Protein AF-A0A183HJR9-F1 (afdb_monomer)

Structure (mmCIF, N/CA/C/O backbone):
data_AF-A0A183HJR9-F1
#
_entry.id   AF-A0A183HJR9-F1
#
loop_
_atom_site.group_PDB
_atom_site.id
_atom_site.type_symbol
_atom_site.label_atom_id
_atom_site.label_alt_id
_atom_site.label_comp_id
_atom_site.label_asym_id
_atom_site.label_entity_id
_atom_site.label_seq_id
_atom_site.pdbx_PDB_ins_code
_atom_site.Cartn_x
_atom_site.Cartn_y
_atom_site.Cartn_z
_atom_site.occupancy
_atom_site.B_iso_or_equiv
_atom_site.auth_seq_id
_atom_site.auth_comp_id
_atom_site.auth_asym_id
_atom_site.auth_atom_id
_atom_site.pdbx_PDB_model_num
ATOM 1 N N . PHE A 1 1 ? -6.780 -25.683 48.051 1.00 58.22 1 PHE A N 1
ATOM 2 C CA . PHE A 1 1 ? -6.414 -26.722 47.072 1.00 58.22 1 PHE A CA 1
ATOM 3 C C . PHE A 1 1 ? -7.231 -27.929 47.452 1.00 58.22 1 PHE A C 1
ATOM 5 O O . PHE A 1 1 ? -6.983 -28.509 48.499 1.00 58.22 1 PHE A O 1
ATOM 12 N N . GLU A 1 2 ? -8.264 -28.202 46.677 1.00 76.81 2 GLU A N 1
ATOM 13 C CA . GLU A 1 2 ? -9.137 -29.359 46.852 1.00 76.81 2 GLU A CA 1
ATOM 14 C C . GLU A 1 2 ? -8.850 -30.256 45.647 1.00 76.81 2 GLU A C 1
ATOM 16 O O . GLU A 1 2 ? -8.704 -29.735 44.544 1.00 76.81 2 GLU A O 1
ATOM 21 N N . GLY A 1 3 ? -8.616 -31.551 45.879 1.00 85.19 3 GLY A N 1
ATOM 22 C CA . GLY A 1 3 ? -8.117 -32.499 44.876 1.00 85.19 3 GLY A CA 1
ATOM 23 C C . GLY A 1 3 ? -9.123 -32.796 43.756 1.00 85.19 3 GLY A C 1
ATOM 24 O O . GLY A 1 3 ? -9.465 -31.929 42.959 1.00 85.19 3 GLY A O 1
ATOM 25 N N . TYR A 1 4 ? -9.581 -34.044 43.646 1.00 82.06 4 TYR A N 1
ATOM 26 C CA . TYR A 1 4 ? -10.636 -34.384 42.687 1.00 82.06 4 TYR A CA 1
ATOM 27 C C . TYR A 1 4 ? -11.972 -33.790 43.154 1.00 82.06 4 TYR A C 1
ATOM 29 O O . TYR A 1 4 ? -12.409 -34.053 44.271 1.00 82.06 4 TYR A O 1
ATOM 37 N N . GLY A 1 5 ? -12.604 -32.973 42.307 1.00 82.06 5 GLY A N 1
ATOM 38 C CA . GLY A 1 5 ? -13.886 -32.335 42.603 1.00 82.06 5 GLY A CA 1
ATOM 39 C C . GLY A 1 5 ? -15.020 -33.357 42.657 1.00 82.06 5 GLY A C 1
ATOM 40 O O . GLY A 1 5 ? -15.483 -33.823 41.619 1.00 82.06 5 GLY A O 1
ATOM 41 N N . GLY A 1 6 ? -15.452 -33.700 43.869 1.00 82.25 6 GLY A N 1
ATOM 42 C CA . GLY A 1 6 ? -16.556 -34.619 44.140 1.00 82.25 6 GLY A CA 1
ATOM 43 C C . GLY A 1 6 ? -16.527 -35.113 45.589 1.00 82.25 6 GLY A C 1
ATOM 44 O O . GLY A 1 6 ? -15.455 -35.262 46.170 1.00 82.25 6 GLY A O 1
ATOM 45 N N . SER A 1 7 ? -17.700 -35.358 46.180 1.00 83.94 7 SER A N 1
ATOM 46 C CA . SER A 1 7 ? -17.808 -35.930 47.530 1.00 83.94 7 SER A CA 1
ATOM 47 C C . SER A 1 7 ? -17.760 -37.462 47.470 1.00 83.94 7 SER A C 1
ATOM 49 O O . SER A 1 7 ? -18.637 -38.083 46.866 1.00 83.94 7 SER A O 1
ATOM 51 N N . LEU A 1 8 ? -16.741 -38.070 48.091 1.00 83.06 8 LEU A N 1
ATOM 52 C CA . LEU A 1 8 ? -16.511 -39.526 48.102 1.00 83.06 8 LEU A CA 1
ATOM 53 C C . LEU A 1 8 ? -17.501 -40.302 48.985 1.00 83.06 8 LEU A C 1
ATOM 55 O O . LEU A 1 8 ? -17.751 -41.470 48.714 1.00 83.06 8 LEU A O 1
ATOM 59 N N . PHE A 1 9 ? -18.074 -39.647 49.996 1.00 82.00 9 PHE A N 1
ATOM 60 C CA . PHE A 1 9 ? -18.945 -40.265 51.006 1.00 82.00 9 PHE A CA 1
ATOM 61 C C . PHE A 1 9 ? -20.439 -40.138 50.675 1.00 82.00 9 PHE A C 1
ATOM 63 O O . PHE A 1 9 ? -21.292 -40.558 51.439 1.00 82.00 9 PHE A O 1
ATOM 70 N N . SER A 1 10 ? -20.775 -39.596 49.499 1.00 80.75 10 SER A N 1
ATOM 71 C CA . SER A 1 10 ? -22.167 -39.406 49.058 1.00 80.75 10 SER A CA 1
ATOM 72 C C . SER A 1 10 ? -22.906 -40.697 48.669 1.00 80.75 10 SER A C 1
ATOM 74 O O . SER A 1 10 ? -24.077 -40.636 48.301 1.00 80.75 10 SER A O 1
ATOM 76 N N . LYS A 1 11 ? -22.229 -41.854 48.682 1.00 79.19 11 LYS A N 1
ATOM 77 C CA . LYS A 1 11 ? -22.762 -43.141 48.203 1.00 79.19 11 LYS A CA 1
ATOM 78 C C . LYS A 1 11 ? -23.036 -44.148 49.327 1.00 79.19 11 LYS A C 1
ATOM 80 O O . LYS A 1 11 ? -23.712 -45.147 49.075 1.00 79.19 11 LYS A O 1
ATOM 85 N N . ASP A 1 12 ? -22.506 -43.915 50.521 1.00 83.12 12 ASP A N 1
ATOM 86 C CA . ASP A 1 12 ? -22.708 -44.823 51.647 1.00 83.12 12 ASP A CA 1
ATOM 87 C C . ASP A 1 12 ? -24.138 -44.659 52.206 1.00 83.12 12 ASP A C 1
ATOM 89 O O . ASP A 1 12 ? -24.725 -43.584 52.053 1.00 83.12 12 ASP A O 1
ATOM 93 N N . PRO A 1 13 ? -24.754 -45.721 52.767 1.00 82.75 13 PRO A N 1
ATOM 94 C CA . PRO A 1 13 ? -26.072 -45.624 53.390 1.00 82.75 13 PRO A CA 1
ATOM 95 C C . PRO A 1 13 ? -26.074 -44.523 54.451 1.00 82.75 13 PRO A C 1
ATOM 97 O O . PRO A 1 13 ? -25.188 -44.502 55.298 1.00 82.75 13 PRO A O 1
ATOM 100 N N . TYR A 1 14 ? -27.039 -43.613 54.350 1.00 87.31 14 TYR A N 1
ATOM 101 C CA . TYR A 1 14 ? -27.164 -42.455 55.225 1.00 87.31 14 TYR A CA 1
ATOM 102 C C . TYR A 1 14 ? -28.333 -42.695 56.169 1.00 87.31 14 TYR A C 1
ATOM 104 O O . TYR A 1 14 ? -29.492 -42.728 55.735 1.00 87.31 14 TYR A O 1
ATOM 112 N N . ASP A 1 15 ? -28.013 -42.934 57.431 1.00 89.94 15 ASP A N 1
ATOM 113 C CA . ASP A 1 15 ? -28.989 -43.227 58.463 1.00 89.94 15 ASP A CA 1
ATOM 114 C C . ASP A 1 15 ? -29.419 -41.938 59.173 1.00 89.94 15 ASP A C 1
ATOM 116 O O . ASP A 1 15 ? -28.836 -40.865 59.025 1.00 89.94 15 ASP A O 1
ATOM 120 N N . LYS A 1 16 ? -30.485 -42.028 59.968 1.00 89.50 16 LYS A N 1
ATOM 121 C CA . LYS A 1 16 ? -31.028 -40.871 60.690 1.00 89.50 16 LYS A CA 1
ATOM 122 C C . LYS A 1 16 ? -30.013 -40.253 61.666 1.00 89.50 16 LYS A C 1
ATOM 124 O O . LYS A 1 16 ? -30.009 -39.043 61.859 1.00 89.50 16 LYS A O 1
ATOM 129 N N . ASP A 1 17 ? -29.146 -41.081 62.240 1.00 88.62 17 ASP A N 1
ATOM 130 C CA . ASP A 1 17 ? -28.078 -40.634 63.135 1.00 88.62 17 ASP A CA 1
ATOM 131 C C . ASP A 1 17 ? -27.020 -39.804 62.376 1.00 88.62 17 ASP A C 1
ATOM 133 O O . ASP A 1 17 ? -26.447 -38.877 62.949 1.00 88.62 17 ASP A O 1
ATOM 137 N N . ASP A 1 18 ? -26.798 -40.085 61.084 1.00 90.81 18 ASP A N 1
ATOM 138 C CA . ASP A 1 18 ? -25.903 -39.307 60.220 1.00 90.81 18 ASP A CA 1
ATOM 139 C C . ASP A 1 18 ? -26.511 -37.935 59.875 1.00 90.81 18 ASP A C 1
ATOM 141 O O . ASP A 1 18 ? -25.801 -36.930 59.880 1.00 90.81 18 ASP A O 1
ATOM 145 N N . GLU A 1 19 ? -27.831 -37.869 59.657 1.00 88.38 19 GLU A N 1
ATOM 146 C CA . GLU A 1 19 ? -28.570 -36.611 59.444 1.00 88.38 19 GLU A CA 1
ATOM 147 C C . GLU A 1 19 ? -28.509 -35.706 60.678 1.00 88.38 19 GLU A C 1
ATOM 149 O O . GLU A 1 19 ? -28.169 -34.525 60.580 1.00 88.38 19 GLU A O 1
ATOM 154 N N . GLU A 1 20 ? -28.768 -36.271 61.861 1.00 91.38 20 GLU A N 1
ATOM 155 C CA . GLU A 1 20 ? -28.667 -35.545 63.128 1.00 91.38 20 GLU A CA 1
ATOM 156 C C . GLU A 1 20 ? -27.224 -35.072 63.382 1.00 91.38 20 GLU A C 1
ATOM 158 O O . GLU A 1 20 ? -27.005 -33.951 63.856 1.00 91.38 20 GLU A O 1
ATOM 163 N N . ALA A 1 21 ? -26.222 -35.882 63.021 1.00 91.44 21 ALA A N 1
ATOM 164 C CA . ALA A 1 21 ? -24.821 -35.491 63.108 1.00 91.44 21 ALA A CA 1
ATOM 165 C C . ALA A 1 21 ? -24.489 -34.326 62.159 1.00 91.44 21 ALA A C 1
ATOM 167 O O . ALA A 1 21 ? -23.905 -33.335 62.607 1.00 91.44 21 ALA A O 1
ATOM 168 N N . ASP A 1 22 ? -24.882 -34.392 60.886 1.00 92.62 22 ASP A N 1
ATOM 169 C CA . ASP A 1 22 ? -24.626 -33.333 59.904 1.00 92.62 22 ASP A CA 1
ATOM 170 C C . ASP A 1 22 ? -25.352 -32.029 60.249 1.00 92.62 22 ASP A C 1
ATOM 172 O O . ASP A 1 22 ? -24.791 -30.947 60.062 1.00 92.62 22 ASP A O 1
ATOM 176 N N . GLU A 1 23 ? -26.558 -32.092 60.815 1.00 93.44 23 GLU A N 1
ATOM 177 C CA . GLU A 1 23 ? -27.254 -30.914 61.340 1.00 93.44 23 GLU A CA 1
ATOM 178 C C . GLU A 1 23 ? -26.467 -30.254 62.478 1.00 93.44 23 GLU A C 1
ATOM 180 O O . GLU A 1 23 ? -26.280 -29.031 62.482 1.00 93.44 23 GLU A O 1
ATOM 185 N N . ILE A 1 24 ? -25.957 -31.052 63.422 1.00 95.19 24 ILE A N 1
ATOM 186 C CA . ILE A 1 24 ? -25.132 -30.556 64.529 1.00 95.19 24 ILE A CA 1
ATOM 187 C C . ILE A 1 24 ? -23.827 -29.952 63.992 1.00 95.19 24 ILE A C 1
ATOM 189 O O . ILE A 1 24 ? -23.462 -28.840 64.386 1.00 95.19 24 ILE A O 1
ATOM 193 N N . TYR A 1 25 ? -23.134 -30.634 63.077 1.00 93.00 25 TYR A N 1
ATOM 194 C CA . TYR A 1 25 ? -21.885 -30.142 62.491 1.00 93.00 25 TYR A CA 1
ATOM 195 C C . TYR A 1 25 ? -22.102 -28.878 61.645 1.00 93.00 25 TYR A C 1
ATOM 197 O O . TYR A 1 25 ? -21.363 -27.905 61.802 1.00 93.00 25 TYR A O 1
ATOM 205 N N . SER A 1 26 ? -23.164 -28.822 60.839 1.00 93.50 26 SER A N 1
ATOM 206 C CA . SER A 1 26 ? -23.552 -27.645 60.051 1.00 93.50 26 SER A CA 1
ATOM 207 C C . SER A 1 26 ? -23.935 -26.453 60.933 1.00 93.50 26 SER A C 1
ATOM 209 O O . SER A 1 26 ? -23.585 -25.306 60.633 1.00 93.50 26 SER A O 1
ATOM 211 N N . ALA A 1 27 ? -24.599 -26.698 62.067 1.00 93.38 27 ALA A N 1
ATOM 212 C CA . ALA A 1 27 ? -24.899 -25.667 63.054 1.00 93.38 27 ALA A CA 1
ATOM 213 C C . ALA A 1 27 ? -23.625 -25.132 63.731 1.00 93.38 27 ALA A C 1
ATOM 215 O O . ALA A 1 27 ? -23.496 -23.921 63.938 1.00 93.38 27 ALA A O 1
ATOM 216 N N . VAL A 1 28 ? -22.665 -26.009 64.045 1.00 93.69 28 VAL A N 1
ATOM 217 C CA . VAL A 1 28 ? -21.352 -25.618 64.578 1.00 93.69 28 VAL A CA 1
ATOM 218 C C . VAL A 1 28 ? -20.584 -24.776 63.558 1.00 93.69 28 VAL A C 1
ATOM 220 O O . VAL A 1 28 ? -20.130 -23.686 63.915 1.00 93.69 28 VAL A O 1
ATOM 223 N N . ASP A 1 29 ? -20.502 -25.203 62.299 1.00 91.69 29 ASP A N 1
ATOM 224 C CA . ASP A 1 29 ? -19.830 -24.453 61.229 1.00 91.69 29 ASP A CA 1
ATOM 225 C C . ASP A 1 29 ? -20.508 -23.103 60.966 1.00 91.69 29 ASP A C 1
ATOM 227 O O . ASP A 1 29 ? -19.842 -22.065 60.912 1.00 91.69 29 ASP A O 1
ATOM 231 N N . SER A 1 30 ? -21.843 -23.077 60.933 1.00 91.75 30 SER A N 1
ATOM 232 C CA . SER A 1 30 ? -22.629 -21.844 60.808 1.00 91.75 30 SER A CA 1
ATOM 233 C C . SER A 1 30 ? -22.338 -20.865 61.949 1.00 91.75 30 SER A C 1
ATOM 235 O O . SER A 1 30 ? -22.131 -19.671 61.713 1.00 91.75 30 SER A O 1
ATOM 237 N N . ARG A 1 31 ? -22.255 -21.362 63.189 1.00 92.12 31 ARG A N 1
ATOM 238 C CA . ARG A 1 31 ? -21.936 -20.561 64.380 1.00 92.12 31 ARG A CA 1
ATOM 239 C C . ARG A 1 31 ? -20.482 -20.086 64.402 1.00 92.12 31 ARG A C 1
ATOM 241 O O . ARG A 1 31 ? -20.193 -18.988 64.883 1.00 92.12 31 ARG A O 1
ATOM 248 N N . ILE A 1 32 ? -19.549 -20.885 63.889 1.00 89.00 32 ILE A N 1
ATOM 249 C CA . ILE A 1 32 ? -18.154 -20.470 63.696 1.00 89.00 32 ILE A CA 1
ATOM 250 C C . ILE A 1 32 ? -18.089 -19.333 62.663 1.00 89.00 32 ILE A C 1
ATOM 252 O O . ILE A 1 32 ? -17.382 -18.339 62.879 1.00 89.00 32 ILE A O 1
ATOM 256 N N . ASP A 1 33 ? -18.870 -19.436 61.588 1.00 87.62 33 ASP A N 1
ATOM 257 C CA . ASP A 1 33 ? -18.916 -18.466 60.499 1.00 87.62 33 ASP A CA 1
ATOM 258 C C . ASP A 1 33 ? -19.605 -17.141 60.871 1.00 87.62 33 ASP A C 1
ATOM 260 O O . ASP A 1 33 ? -19.191 -16.084 60.367 1.00 87.62 33 ASP A O 1
ATOM 264 N N . GLU A 1 34 ? -20.583 -17.169 61.786 1.00 89.38 34 GLU A N 1
ATOM 265 C CA . GLU A 1 34 ? -21.366 -16.020 62.274 1.00 89.38 34 GLU A CA 1
ATOM 266 C C . GLU A 1 34 ? -20.503 -14.841 62.738 1.00 89.38 34 GLU A C 1
ATOM 268 O O . GLU A 1 34 ? -20.797 -13.693 62.402 1.00 89.38 34 GLU A O 1
ATOM 273 N N . ARG A 1 35 ? -19.381 -15.101 63.428 1.00 82.19 35 ARG A N 1
ATOM 274 C CA . ARG A 1 35 ? -18.518 -14.063 64.034 1.00 82.19 35 ARG A CA 1
ATOM 275 C C . ARG A 1 35 ? -18.049 -12.988 63.042 1.00 82.19 35 ARG A C 1
ATOM 277 O O . ARG A 1 35 ? -17.756 -11.863 63.439 1.00 82.19 35 ARG A O 1
ATOM 284 N N . ARG A 1 36 ? -17.917 -13.330 61.757 1.00 83.75 36 ARG A N 1
ATOM 285 C CA . ARG A 1 36 ? -17.531 -12.396 60.679 1.00 83.75 36 ARG A CA 1
ATOM 286 C C . ARG A 1 36 ? -18.405 -12.545 59.437 1.00 83.75 36 ARG A C 1
ATOM 288 O O . ARG A 1 36 ? -17.989 -12.117 58.359 1.00 83.75 36 ARG A O 1
ATOM 295 N N . LYS A 1 37 ? -19.573 -13.174 59.566 1.00 90.12 37 LYS A N 1
ATOM 296 C CA . LYS A 1 37 ? -20.452 -13.507 58.443 1.00 90.12 37 LYS A CA 1
ATOM 297 C C . LYS A 1 37 ? -20.862 -12.257 57.680 1.00 90.12 37 LYS A C 1
ATOM 299 O O . LYS A 1 37 ? -20.515 -12.123 56.514 1.00 90.12 37 LYS A O 1
ATOM 304 N N . GLU A 1 38 ? -21.437 -11.280 58.377 1.00 89.75 38 GLU A N 1
ATOM 305 C CA . GLU A 1 38 ? -21.908 -10.031 57.770 1.00 89.75 38 GLU A CA 1
ATOM 306 C C . GLU A 1 38 ? -20.781 -9.259 57.061 1.00 89.75 38 GLU A C 1
ATOM 308 O O . GLU A 1 38 ? -20.942 -8.811 55.928 1.00 89.75 38 GLU A O 1
ATOM 313 N N . TYR A 1 39 ? -19.599 -9.155 57.682 1.00 89.88 39 TYR A N 1
ATOM 314 C CA . TYR A 1 39 ? -18.453 -8.472 57.076 1.00 89.88 39 TYR A CA 1
ATOM 315 C C . TYR A 1 39 ? -17.918 -9.208 55.837 1.00 89.88 39 TYR A C 1
ATOM 317 O O . TYR A 1 39 ? -17.655 -8.568 54.815 1.00 89.88 39 TYR A O 1
ATOM 325 N N . ARG A 1 40 ? -17.760 -10.541 55.903 1.00 91.19 40 ARG A N 1
ATOM 326 C CA . ARG A 1 40 ? -17.294 -11.358 54.769 1.00 91.19 40 ARG A CA 1
ATOM 327 C C . ARG A 1 40 ? -18.294 -11.337 53.625 1.00 91.19 40 ARG A C 1
ATOM 329 O O . ARG A 1 40 ? -17.890 -11.090 52.495 1.00 91.19 40 ARG A O 1
ATOM 336 N N . GLU A 1 41 ? -19.573 -11.550 53.908 1.00 92.19 41 GLU A N 1
ATOM 337 C CA . GLU A 1 41 ? -20.637 -11.552 52.905 1.00 92.19 41 GLU A CA 1
ATOM 338 C C . GLU A 1 41 ? -20.789 -10.178 52.259 1.00 92.19 41 GLU A C 1
ATOM 340 O O . GLU A 1 41 ? -20.875 -10.091 51.037 1.00 92.19 41 GLU A O 1
ATOM 345 N N . LYS A 1 42 ? -20.726 -9.089 53.038 1.00 94.12 42 LYS A N 1
ATOM 346 C CA . LYS A 1 42 ? -20.750 -7.724 52.498 1.00 94.12 42 LYS A CA 1
ATOM 347 C C . LYS A 1 42 ? -19.546 -7.449 51.603 1.00 94.12 42 LYS A C 1
ATOM 349 O O . LYS A 1 42 ? -19.725 -6.974 50.485 1.00 94.12 42 LYS A O 1
ATOM 354 N N . LYS A 1 43 ? -18.329 -7.794 52.039 1.00 94.25 43 LYS A N 1
ATOM 355 C CA . LYS A 1 43 ? -17.117 -7.654 51.213 1.00 94.25 43 LYS A CA 1
ATOM 356 C C . LYS A 1 43 ? -17.178 -8.505 49.949 1.00 94.25 43 LYS A C 1
ATOM 358 O O . LYS A 1 43 ? -16.821 -8.019 48.880 1.00 94.25 43 LYS A O 1
ATOM 363 N N . TYR A 1 44 ? -17.646 -9.745 50.057 1.00 92.12 44 TYR A N 1
ATOM 364 C CA . TYR A 1 44 ? -17.815 -10.650 48.924 1.00 92.12 44 TYR A CA 1
ATOM 365 C C . TYR A 1 44 ? -18.870 -10.122 47.944 1.00 92.12 44 TYR A C 1
ATOM 367 O O . TYR A 1 44 ? -18.659 -10.148 46.735 1.00 92.12 44 TYR A O 1
ATOM 375 N N . LYS A 1 45 ? -19.967 -9.555 48.456 1.00 95.50 45 LYS A N 1
ATOM 376 C CA . LYS A 1 45 ? -21.029 -8.928 47.665 1.00 95.50 45 LYS A CA 1
ATOM 377 C C . LYS A 1 45 ? -20.554 -7.657 46.956 1.00 95.50 45 LYS A C 1
ATOM 379 O O . LYS A 1 45 ? -20.785 -7.506 45.763 1.00 95.50 45 LYS A O 1
ATOM 384 N N . GLU A 1 46 ? -19.841 -6.771 47.642 1.00 94.56 46 GLU A N 1
ATOM 385 C CA . GLU A 1 46 ? -19.253 -5.575 47.023 1.00 94.56 46 GLU A CA 1
ATOM 386 C C . GLU A 1 46 ? -18.213 -5.951 45.954 1.00 94.56 46 GLU A C 1
ATOM 388 O O . GLU A 1 46 ? -18.157 -5.333 44.890 1.00 94.56 46 GLU A O 1
ATOM 393 N N . ALA A 1 47 ? -17.406 -6.988 46.208 1.00 91.75 47 ALA A N 1
ATOM 394 C CA . ALA A 1 47 ? -16.416 -7.487 45.259 1.00 91.75 47 ALA A CA 1
ATOM 395 C C . ALA A 1 47 ? -17.066 -8.141 44.030 1.00 91.75 47 ALA A C 1
ATOM 397 O O . ALA A 1 47 ? 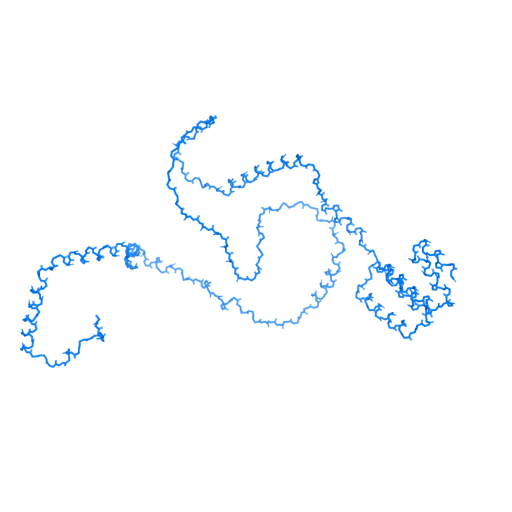-16.656 -7.845 42.909 1.00 91.75 47 ALA A O 1
ATOM 398 N N . ILE A 1 48 ? -18.097 -8.979 44.209 1.00 91.94 48 ILE A N 1
ATOM 399 C CA . ILE A 1 48 ? -18.815 -9.605 43.087 1.00 91.94 48 ILE A CA 1
ATOM 400 C C . ILE A 1 48 ? -19.576 -8.555 42.268 1.00 91.94 48 ILE A C 1
ATOM 402 O O . ILE A 1 48 ? -19.645 -8.668 41.046 1.00 91.94 48 ILE A O 1
ATOM 406 N N . GLU A 1 49 ? -20.124 -7.521 42.912 1.00 91.81 49 GLU A N 1
ATOM 407 C CA . GLU A 1 49 ? -20.821 -6.420 42.247 1.00 91.81 49 GLU A CA 1
ATOM 408 C C . GLU A 1 49 ? -19.852 -5.554 41.437 1.00 91.81 49 GLU A C 1
ATOM 410 O O . GLU A 1 49 ? -20.096 -5.318 40.252 1.00 91.81 49 GLU A O 1
ATOM 415 N N . LYS A 1 50 ? -18.711 -5.158 42.021 1.00 93.31 50 LYS A N 1
ATOM 416 C CA . LYS A 1 50 ? -17.639 -4.478 41.277 1.00 93.31 50 LYS A CA 1
ATOM 417 C C . LYS A 1 50 ? -17.136 -5.321 40.115 1.00 93.31 50 LYS A C 1
ATOM 419 O O . LYS A 1 50 ? -17.054 -4.815 39.004 1.00 93.31 50 LYS A O 1
ATOM 424 N N . TYR A 1 51 ? -16.871 -6.605 40.345 1.00 89.94 51 TYR A N 1
ATOM 425 C CA . TYR A 1 51 ? -16.401 -7.513 39.304 1.00 89.94 51 TYR A CA 1
ATOM 426 C C . TYR A 1 51 ? -17.407 -7.633 38.156 1.00 89.94 51 TYR A C 1
ATOM 428 O O . TYR A 1 51 ? -17.023 -7.545 36.997 1.00 89.94 51 TYR A O 1
ATOM 436 N N . ARG A 1 52 ? -18.706 -7.759 38.454 1.00 90.06 52 ARG A N 1
ATOM 437 C CA . ARG A 1 52 ? -19.761 -7.785 37.427 1.00 90.06 52 ARG A CA 1
ATOM 438 C C . ARG A 1 52 ? -19.926 -6.449 36.708 1.00 90.06 52 ARG A C 1
ATOM 440 O O . ARG A 1 52 ? -20.319 -6.447 35.549 1.00 90.06 52 ARG A O 1
ATOM 447 N N . LYS A 1 53 ? -19.639 -5.328 37.370 1.00 89.38 53 LYS A N 1
ATOM 448 C CA . LYS A 1 53 ? -19.652 -3.999 36.748 1.00 89.38 53 LYS A CA 1
ATOM 449 C C . LYS A 1 53 ? -18.446 -3.784 35.827 1.00 89.38 53 LYS A C 1
ATOM 451 O O . LYS A 1 53 ? -18.589 -3.162 34.783 1.00 89.38 53 LYS A O 1
ATOM 456 N N . GLU A 1 54 ? -17.276 -4.288 36.209 1.00 90.19 54 GLU A N 1
ATOM 457 C CA . GLU A 1 54 ? -16.028 -4.181 35.438 1.00 90.19 54 GLU A CA 1
ATOM 458 C C . GLU A 1 54 ? -15.952 -5.201 34.295 1.00 90.19 54 GLU A C 1
ATOM 460 O O . GLU A 1 54 ? -15.404 -4.915 33.232 1.00 90.19 54 GLU A O 1
ATOM 465 N N . ARG A 1 55 ? -16.488 -6.401 34.521 1.00 89.19 55 ARG A N 1
ATOM 466 C CA . ARG A 1 55 ? -16.514 -7.530 33.588 1.00 89.19 55 ARG A CA 1
ATOM 467 C C . ARG A 1 55 ? -17.903 -8.172 33.613 1.00 89.19 55 ARG A C 1
ATOM 469 O O . ARG A 1 55 ? -18.075 -9.255 34.185 1.00 89.19 55 ARG A O 1
ATOM 476 N N . PRO A 1 56 ? -18.915 -7.507 33.031 1.00 91.44 56 PRO A N 1
ATOM 477 C CA . PRO A 1 56 ? -20.220 -8.129 32.871 1.00 91.44 56 PRO A CA 1
ATOM 478 C C . PRO A 1 56 ? -20.085 -9.419 32.058 1.00 91.44 56 PRO A C 1
ATOM 480 O O . PRO A 1 56 ? -19.183 -9.587 31.236 1.00 91.44 56 PRO A O 1
ATOM 483 N N . LYS A 1 57 ? -20.975 -10.382 32.306 1.00 92.00 57 LYS A N 1
ATOM 484 C CA . LYS A 1 57 ? -21.028 -11.579 31.459 1.00 92.00 57 LYS A CA 1
ATOM 485 C C . LYS A 1 57 ? -21.544 -11.175 30.081 1.00 92.00 57 LYS A C 1
ATOM 487 O O . LYS A 1 57 ? -22.457 -10.360 30.005 1.00 92.00 57 LYS A O 1
ATOM 492 N N . ILE A 1 58 ? -21.071 -11.833 29.023 1.00 89.69 58 ILE A N 1
ATOM 493 C CA . ILE A 1 58 ? -21.502 -11.560 27.640 1.00 89.69 58 ILE A CA 1
ATOM 494 C C . ILE A 1 58 ? -23.041 -11.507 27.518 1.00 89.69 58 ILE A C 1
ATOM 496 O O . ILE A 1 58 ? -23.614 -10.575 26.976 1.00 89.69 58 ILE A O 1
ATOM 500 N N . GLN A 1 59 ? -23.756 -12.441 28.153 1.00 91.44 59 GLN A N 1
ATOM 501 C CA . GLN A 1 59 ? -25.225 -12.483 28.145 1.00 91.44 59 GLN A CA 1
ATOM 502 C C . GLN A 1 59 ? -25.885 -11.279 28.846 1.00 91.44 59 GLN A C 1
ATOM 504 O O . GLN A 1 59 ? -27.021 -10.940 28.527 1.00 91.44 59 GLN A O 1
ATOM 509 N N . GLN A 1 60 ? -25.205 -10.661 29.816 1.00 89.19 60 GLN A N 1
ATOM 510 C CA . GLN A 1 60 ? -25.678 -9.469 30.524 1.00 89.19 60 GLN A CA 1
ATOM 511 C C . GLN A 1 60 ? -25.457 -8.203 29.693 1.00 89.19 60 GLN A C 1
ATOM 513 O O . GLN A 1 60 ? -26.343 -7.351 29.682 1.00 89.19 60 GLN A O 1
ATOM 518 N N . GLU A 1 61 ? -24.341 -8.116 28.960 1.00 90.75 61 GLU A N 1
ATOM 519 C CA . GLU A 1 61 ? -24.065 -7.028 28.005 1.00 90.75 61 GLU A CA 1
ATOM 520 C C . GLU A 1 61 ? -25.125 -6.953 26.904 1.00 90.75 61 GLU A C 1
ATOM 522 O O . GLU A 1 61 ? -25.508 -5.865 26.504 1.00 90.75 61 GLU A O 1
ATOM 527 N N . PHE A 1 62 ? -25.640 -8.106 26.462 1.00 94.25 62 PHE A N 1
ATOM 528 C CA . PHE A 1 62 ? -26.682 -8.198 25.434 1.00 94.25 62 PHE A CA 1
ATOM 529 C C . PHE A 1 62 ? -28.107 -8.311 26.001 1.00 94.25 62 PHE A C 1
ATOM 531 O O . PHE A 1 62 ? -29.042 -8.615 25.259 1.00 94.25 62 PHE A O 1
ATOM 538 N N . SER A 1 63 ? -28.312 -8.132 27.310 1.00 94.38 63 SER A N 1
ATOM 539 C CA . SER A 1 63 ? -29.628 -8.350 27.938 1.00 94.38 63 SER A CA 1
ATOM 540 C C . SER A 1 63 ? -30.683 -7.320 27.514 1.00 94.38 63 SER A C 1
ATOM 542 O O . SER A 1 63 ? -31.868 -7.641 27.410 1.00 94.38 63 SER A O 1
ATOM 544 N N . ASP A 1 64 ? -30.257 -6.093 27.231 1.00 94.56 64 ASP A N 1
ATOM 545 C CA . ASP A 1 64 ? -31.070 -5.009 26.692 1.00 94.56 64 ASP A CA 1
ATOM 546 C C . ASP A 1 64 ? -31.411 -5.231 25.214 1.00 94.56 64 ASP A C 1
ATOM 548 O O . ASP A 1 64 ? -32.584 -5.153 24.852 1.00 94.56 64 ASP A O 1
ATOM 552 N N . LEU A 1 65 ? -30.430 -5.607 24.392 1.00 95.06 65 LEU A N 1
ATOM 553 C CA . LEU A 1 65 ? -30.610 -5.961 22.986 1.00 95.06 65 LEU A CA 1
ATOM 554 C C . LEU A 1 65 ? -31.512 -7.191 22.837 1.00 95.06 65 LEU A C 1
ATOM 556 O O . LEU A 1 65 ? -32.418 -7.194 22.010 1.00 95.06 65 LEU A O 1
ATOM 560 N N . LYS A 1 66 ? -31.359 -8.202 23.700 1.00 94.88 66 LYS A N 1
ATOM 561 C CA . LYS A 1 66 ? -32.248 -9.373 23.746 1.00 94.88 66 LYS A CA 1
ATOM 562 C C . LYS A 1 66 ? -33.685 -8.998 24.123 1.00 94.88 66 LYS A C 1
ATOM 564 O O . LYS A 1 66 ? -34.618 -9.605 23.610 1.00 94.88 66 LYS A O 1
ATOM 569 N N . ARG A 1 67 ? -33.879 -8.003 24.996 1.00 94.38 67 ARG A N 1
ATOM 570 C CA . ARG A 1 67 ? -35.213 -7.467 25.316 1.00 94.38 67 ARG A CA 1
ATOM 571 C C . ARG A 1 67 ? -35.782 -6.633 24.166 1.00 94.38 67 ARG A C 1
ATOM 573 O O . ARG A 1 67 ? -36.976 -6.681 23.939 1.00 94.38 67 ARG A O 1
ATOM 580 N N . GLN A 1 68 ? -34.961 -5.889 23.427 1.00 94.44 68 GLN A N 1
ATOM 581 C CA . GLN A 1 68 ? -35.411 -5.179 22.221 1.00 94.44 68 GLN A CA 1
ATOM 582 C C . GLN A 1 68 ? -35.791 -6.149 21.095 1.00 94.44 68 GLN A C 1
ATOM 584 O O . GLN A 1 68 ? -36.733 -5.892 20.352 1.00 94.44 68 GLN A O 1
ATOM 589 N N . LEU A 1 69 ? -35.110 -7.293 21.015 1.00 91.31 69 LEU A N 1
ATOM 590 C CA . LEU A 1 69 ? -35.357 -8.340 20.030 1.00 91.31 69 LEU A CA 1
ATOM 591 C C . LEU A 1 69 ? -36.746 -8.993 20.168 1.00 91.31 69 LEU A C 1
ATOM 593 O O . LEU A 1 69 ? -37.252 -9.537 19.192 1.00 91.31 69 LEU A O 1
ATOM 597 N N . SER A 1 70 ? -37.403 -8.900 21.332 1.00 93.75 70 SER A N 1
ATOM 598 C CA . SER A 1 70 ? -38.793 -9.361 21.477 1.00 93.75 70 SER A CA 1
ATOM 599 C C . SER A 1 70 ? -39.809 -8.492 20.733 1.00 93.75 70 SER A C 1
ATOM 601 O O . SER A 1 70 ? -40.944 -8.918 20.565 1.00 93.75 70 SER A O 1
ATOM 603 N N . ASN A 1 71 ? -39.433 -7.278 20.317 1.00 93.62 71 ASN A N 1
ATOM 604 C CA . ASN A 1 71 ? -40.316 -6.384 19.564 1.00 93.62 71 ASN A CA 1
ATOM 605 C C . ASN A 1 71 ? -40.360 -6.716 18.063 1.00 93.62 71 ASN A C 1
ATOM 607 O O . ASN A 1 71 ? -41.205 -6.174 17.358 1.00 93.62 71 ASN A O 1
ATOM 611 N N . VAL A 1 72 ? -39.452 -7.571 17.575 1.00 94.31 72 VAL A N 1
ATOM 612 C CA . VAL A 1 72 ? -39.401 -8.010 16.173 1.00 94.31 72 VAL A CA 1
ATOM 613 C C . VAL A 1 72 ? -40.501 -9.041 15.931 1.00 94.31 72 VAL A C 1
ATOM 615 O O . VAL A 1 72 ? -40.600 -10.035 16.654 1.00 94.31 72 VAL A O 1
ATOM 618 N N . SER A 1 73 ? -41.332 -8.803 14.918 1.00 94.44 73 SER A N 1
ATOM 619 C CA . SER A 1 73 ? -42.462 -9.672 14.579 1.00 94.44 73 SER A CA 1
ATOM 620 C C . SER A 1 73 ? -42.008 -10.984 13.933 1.00 94.44 73 SER A C 1
ATOM 622 O O . SER A 1 73 ? -40.979 -11.047 13.266 1.00 94.44 73 SER A O 1
ATOM 624 N N . GLU A 1 74 ? -42.792 -12.053 14.077 1.00 93.50 74 GLU A N 1
ATOM 625 C CA . GLU A 1 74 ? -42.484 -13.364 13.476 1.00 93.50 74 GLU A CA 1
ATOM 626 C C . GLU A 1 74 ? -42.383 -13.314 11.936 1.00 93.50 74 GLU A C 1
ATOM 628 O O . GLU A 1 74 ? -41.616 -14.058 11.319 1.00 9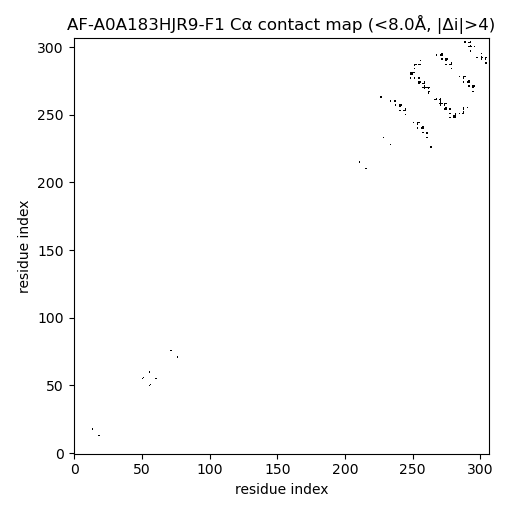3.50 74 GLU A O 1
ATOM 633 N N . ALA A 1 75 ? -43.103 -12.382 11.307 1.00 91.88 75 ALA A N 1
ATOM 634 C CA . ALA A 1 75 ? -42.991 -12.116 9.878 1.00 91.88 75 ALA A CA 1
ATOM 635 C C . ALA A 1 75 ? -41.617 -11.526 9.508 1.00 91.88 75 ALA A C 1
ATOM 637 O O . ALA A 1 75 ? -41.015 -11.957 8.526 1.00 91.88 75 ALA A O 1
ATOM 638 N N . GLU A 1 76 ? -41.086 -10.595 10.309 1.00 93.38 76 GLU A N 1
ATOM 639 C CA . GLU A 1 76 ? -39.727 -10.060 10.139 1.00 93.38 76 GLU A CA 1
ATOM 640 C C . GLU A 1 76 ? -38.664 -11.128 10.416 1.00 93.38 76 GLU A C 1
ATOM 642 O O . GLU A 1 76 ? -37.666 -11.181 9.702 1.00 93.38 76 GLU A O 1
ATOM 647 N N . TRP A 1 77 ? -38.904 -12.026 11.379 1.00 91.94 77 TRP A N 1
ATOM 648 C CA . TRP A 1 77 ? -38.060 -13.201 11.625 1.00 91.94 77 TRP A CA 1
ATOM 649 C C . TRP A 1 77 ? -37.999 -14.146 10.425 1.00 91.94 77 TRP A C 1
ATOM 651 O O . TRP A 1 77 ? -36.925 -14.632 10.076 1.00 91.94 77 TRP A O 1
ATOM 661 N N . SER A 1 78 ? -39.137 -14.369 9.770 1.00 90.31 78 SER A N 1
ATOM 662 C CA . SER A 1 78 ? -39.235 -15.206 8.568 1.00 90.31 78 SER A CA 1
ATOM 663 C C . SER A 1 78 ? -38.628 -14.538 7.329 1.00 90.31 78 SER A C 1
ATOM 665 O O . SER A 1 78 ? -38.280 -15.218 6.367 1.00 90.31 78 SER A O 1
ATOM 667 N N . ALA A 1 79 ? -38.502 -13.209 7.349 1.00 92.19 79 ALA A N 1
ATOM 668 C CA . ALA A 1 79 ? -37.936 -12.407 6.271 1.00 92.19 79 ALA A CA 1
ATOM 669 C C . ALA A 1 79 ? -36.432 -12.125 6.437 1.00 92.19 79 ALA A C 1
ATOM 671 O O . ALA A 1 79 ? -35.856 -11.436 5.591 1.00 92.19 79 ALA A O 1
ATOM 672 N N . ILE A 1 80 ? -35.782 -12.635 7.494 1.00 89.06 80 ILE A N 1
ATOM 673 C CA . ILE A 1 80 ? -34.327 -12.522 7.638 1.00 89.06 80 ILE A CA 1
ATOM 674 C C . ILE A 1 80 ? -33.682 -13.256 6.456 1.00 89.06 80 ILE A C 1
ATOM 676 O O . ILE A 1 80 ? -33.865 -14.468 6.319 1.00 89.06 80 ILE A O 1
ATOM 680 N N . PRO A 1 81 ? -32.918 -12.562 5.594 1.00 88.56 81 PRO A N 1
ATOM 681 C CA . PRO A 1 81 ? -32.219 -13.230 4.516 1.00 88.56 81 PRO A CA 1
ATOM 682 C C . PRO A 1 81 ? -31.166 -14.154 5.123 1.00 88.56 81 PRO A C 1
ATOM 684 O O . PRO A 1 81 ? -30.376 -13.739 5.977 1.00 88.56 81 PRO A O 1
ATOM 687 N N . GLU A 1 82 ? -31.121 -15.403 4.662 1.00 84.44 82 GLU A N 1
ATOM 688 C CA . GLU A 1 82 ? -29.975 -16.252 4.961 1.00 84.44 82 GLU A CA 1
ATOM 689 C C . GLU A 1 82 ? -28.702 -15.544 4.492 1.00 84.44 82 GLU A C 1
ATOM 691 O O . GLU A 1 82 ? -28.713 -14.810 3.498 1.00 84.44 82 GLU A O 1
ATOM 696 N N . VAL A 1 83 ? -27.602 -15.748 5.221 1.00 75.94 83 VAL A N 1
ATOM 697 C CA . VAL A 1 83 ? -26.275 -15.239 4.863 1.00 75.94 83 VAL A CA 1
ATOM 698 C C . VAL A 1 83 ? -25.851 -15.866 3.539 1.00 75.94 83 VAL A C 1
ATOM 700 O O . VAL A 1 83 ? -25.134 -16.860 3.511 1.00 75.94 83 VAL A O 1
ATOM 703 N N . GLY A 1 84 ? -26.352 -15.307 2.437 1.00 66.06 84 GLY A N 1
ATOM 704 C CA . GLY A 1 84 ? -26.164 -15.789 1.083 1.00 66.06 84 GLY A CA 1
ATOM 705 C C . GLY A 1 84 ? -24.683 -15.965 0.837 1.00 66.06 84 GLY A C 1
ATOM 706 O O . GLY A 1 84 ? -23.968 -14.985 0.676 1.00 66.06 84 GLY A O 1
ATOM 707 N N . ASP A 1 85 ? -24.257 -17.221 0.914 1.00 61.75 85 ASP A N 1
ATOM 708 C CA . ASP A 1 85 ? -22.926 -17.782 0.732 1.00 61.75 85 ASP A CA 1
ATOM 709 C C . ASP A 1 85 ? -21.789 -16.758 0.527 1.00 61.75 85 ASP A C 1
ATOM 711 O O . ASP A 1 85 ? -21.106 -16.732 -0.500 1.00 61.75 85 ASP A O 1
ATOM 715 N N . ILE A 1 86 ? -21.540 -15.911 1.534 1.00 60.16 86 ILE A N 1
ATOM 716 C CA . ILE A 1 86 ? -20.453 -14.913 1.501 1.00 60.16 86 ILE A CA 1
ATOM 717 C C . ILE A 1 86 ? -19.094 -15.642 1.454 1.00 60.16 86 ILE A C 1
ATOM 719 O O . ILE A 1 86 ? -18.058 -15.082 1.093 1.00 60.16 86 ILE A O 1
ATOM 723 N N . ARG A 1 87 ? -19.100 -16.946 1.761 1.00 60.25 87 ARG A N 1
ATOM 724 C CA . ARG A 1 87 ? -17.949 -17.841 1.766 1.00 60.25 87 ARG A CA 1
ATOM 725 C C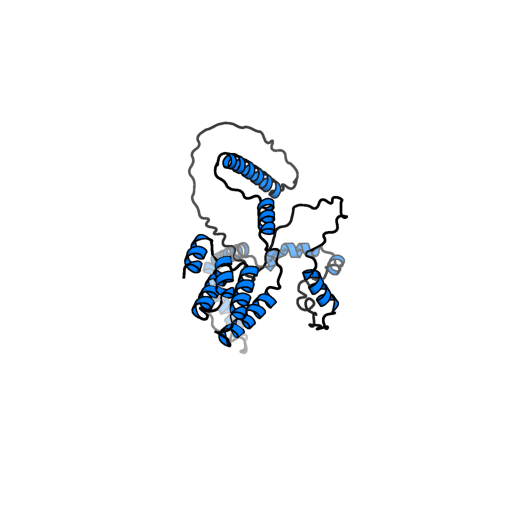 . ARG A 1 87 ? -18.084 -18.980 0.750 1.00 60.25 87 ARG A C 1
ATOM 727 O O . ARG A 1 87 ? -17.584 -20.077 0.989 1.00 60.25 87 ARG A O 1
ATOM 734 N N . ASN A 1 88 ? -18.622 -18.712 -0.438 1.00 60.44 88 ASN A N 1
ATOM 735 C CA . ASN A 1 88 ? -18.580 -19.674 -1.539 1.00 60.44 88 ASN A CA 1
ATOM 736 C C . ASN A 1 88 ? -17.175 -19.775 -2.173 1.00 60.44 88 ASN A C 1
ATOM 738 O O . ASN A 1 88 ? -16.965 -19.502 -3.354 1.00 60.44 88 ASN A O 1
ATOM 742 N N . LYS A 1 89 ? -16.165 -20.174 -1.387 1.00 58.91 89 LYS A N 1
ATOM 743 C CA . LYS A 1 89 ? -14.824 -20.489 -1.910 1.00 58.91 89 LYS A CA 1
ATOM 744 C C . LYS A 1 89 ? -14.882 -21.708 -2.843 1.00 58.91 89 LYS A C 1
ATOM 746 O O . LYS A 1 89 ? -14.131 -21.757 -3.809 1.00 58.91 89 LYS A O 1
ATOM 751 N N . ALA A 1 90 ? -15.818 -22.633 -2.602 1.00 59.06 90 ALA A N 1
ATOM 752 C CA . ALA A 1 90 ? -16.023 -23.831 -3.416 1.00 59.06 90 ALA A CA 1
ATOM 753 C C . ALA A 1 90 ? -16.701 -23.538 -4.770 1.00 59.06 90 ALA A C 1
ATOM 755 O O . ALA A 1 90 ? -16.267 -24.068 -5.788 1.00 59.06 90 ALA A O 1
ATOM 756 N N . LYS A 1 91 ? -17.695 -22.635 -4.832 1.00 61.12 91 LYS A N 1
ATOM 757 C CA . LYS A 1 91 ? -18.346 -22.260 -6.106 1.00 61.12 91 LYS A CA 1
ATOM 758 C C . LYS A 1 91 ? -17.586 -21.212 -6.930 1.00 61.12 91 LYS A C 1
ATOM 760 O O . LYS A 1 91 ? -17.977 -20.955 -8.064 1.00 61.12 91 LYS A O 1
ATOM 765 N N . ARG A 1 92 ? -16.494 -20.621 -6.420 1.00 61.94 92 ARG A N 1
ATOM 766 C CA . ARG A 1 92 ? -15.638 -19.711 -7.213 1.00 61.94 92 ARG A CA 1
ATOM 767 C C . ARG A 1 92 ? -14.660 -20.424 -8.139 1.00 61.94 92 ARG A C 1
ATOM 769 O O . ARG A 1 92 ? -14.180 -19.774 -9.062 1.00 61.94 92 ARG A O 1
ATOM 776 N N . ASN A 1 93 ? -14.387 -21.718 -7.945 1.00 60.28 93 ASN A N 1
ATOM 777 C CA . ASN A 1 93 ? -13.507 -22.446 -8.859 1.00 60.28 93 ASN A CA 1
ATOM 778 C C . ASN A 1 93 ? -14.090 -23.757 -9.424 1.00 60.28 93 ASN A C 1
ATOM 780 O O . ASN A 1 93 ? -13.462 -24.802 -9.301 1.00 60.28 93 ASN A O 1
ATOM 784 N N . PRO A 1 94 ? -15.234 -23.719 -10.136 1.00 61.50 94 PRO A N 1
ATOM 785 C CA . PRO A 1 94 ? -15.611 -24.756 -11.089 1.00 61.50 94 PRO A CA 1
ATOM 786 C C . PRO A 1 94 ? -14.924 -24.531 -12.448 1.00 61.50 94 PRO A C 1
ATOM 788 O O . PRO A 1 94 ? -15.423 -24.978 -13.480 1.00 61.50 94 PRO A O 1
ATOM 791 N N . ARG A 1 95 ? -13.783 -23.825 -12.491 1.00 62.47 95 ARG A N 1
ATOM 792 C CA . ARG A 1 95 ? -12.871 -23.926 -13.629 1.00 62.47 95 ARG A CA 1
ATOM 793 C C . ARG A 1 95 ? -12.148 -25.260 -13.501 1.00 62.47 95 ARG A C 1
ATOM 795 O O . ARG A 1 95 ? -11.026 -25.326 -13.024 1.00 62.47 95 ARG A O 1
ATOM 802 N N . ALA A 1 96 ? -12.828 -26.333 -13.899 1.00 63.78 96 ALA A N 1
ATOM 803 C CA . ALA A 1 96 ? -12.100 -27.452 -14.466 1.00 63.78 96 ALA A CA 1
ATOM 804 C C . ALA A 1 96 ? -11.305 -26.868 -15.636 1.00 63.78 96 ALA A C 1
ATOM 806 O O . ALA A 1 96 ? -11.911 -26.216 -16.493 1.00 63.78 96 ALA A O 1
ATOM 807 N N . ASP A 1 97 ? -9.982 -27.020 -15.621 1.00 64.56 97 ASP A N 1
ATOM 808 C CA . ASP A 1 97 ? -9.104 -26.598 -16.708 1.00 64.56 97 ASP A CA 1
ATOM 809 C C . ASP A 1 97 ? -9.543 -27.310 -17.985 1.00 64.56 97 ASP A C 1
ATOM 811 O O . ASP A 1 97 ? -9.170 -28.441 -18.293 1.00 64.56 97 ASP A O 1
ATOM 815 N N . LYS A 1 98 ? -10.443 -26.650 -18.707 1.00 65.19 98 LYS A N 1
ATOM 816 C CA . LYS A 1 98 ? -11.013 -27.129 -19.950 1.00 65.19 98 LYS A CA 1
ATOM 817 C C . LYS A 1 98 ? -10.035 -26.696 -21.022 1.00 65.19 98 LYS A C 1
ATOM 819 O O . LYS A 1 98 ? -10.160 -25.624 -21.610 1.00 65.19 98 LYS A O 1
ATOM 824 N N . ILE A 1 99 ? -9.002 -27.514 -21.188 1.00 69.00 99 ILE A N 1
ATOM 825 C CA . ILE A 1 99 ? -7.995 -27.340 -22.225 1.00 69.00 99 ILE A CA 1
ATOM 826 C C . ILE A 1 99 ? -8.704 -27.603 -23.552 1.00 69.00 99 ILE A C 1
ATOM 828 O O . ILE A 1 99 ? -8.922 -28.744 -23.953 1.00 69.00 99 ILE A O 1
ATOM 832 N N . THR A 1 100 ? -9.138 -26.524 -24.192 1.00 73.19 100 THR A N 1
ATOM 833 C CA . THR A 1 100 ? -9.573 -26.550 -25.584 1.00 73.19 100 THR A CA 1
ATOM 834 C C . THR A 1 100 ? -8.383 -26.118 -26.433 1.00 73.19 100 THR A C 1
ATOM 836 O O . THR A 1 100 ? -7.663 -25.200 -26.028 1.00 73.19 100 THR A O 1
ATOM 839 N N . PRO A 1 101 ? -8.106 -26.797 -27.557 1.00 76.50 101 PRO A N 1
ATOM 840 C CA . PRO A 1 101 ? -7.058 -26.361 -28.466 1.00 76.50 101 PRO A CA 1
ATOM 841 C C . PRO A 1 101 ? -7.335 -24.915 -28.890 1.00 76.50 101 PRO A C 1
ATOM 843 O O . PRO A 1 101 ? -8.471 -24.547 -29.192 1.00 76.50 101 PRO A O 1
ATOM 846 N N . VAL A 1 102 ? -6.292 -24.089 -28.835 1.00 72.44 102 VAL A N 1
ATOM 847 C CA . VAL A 1 102 ? -6.379 -22.655 -29.121 1.00 72.44 102 VAL A CA 1
ATOM 848 C C . VAL A 1 102 ? -6.800 -22.474 -30.587 1.00 72.44 102 VAL A C 1
ATOM 850 O O . VAL A 1 102 ? -6.187 -23.102 -31.448 1.00 72.44 102 VAL A O 1
ATOM 853 N N . PRO A 1 103 ? -7.822 -21.656 -30.906 1.00 77.69 103 PRO A N 1
ATOM 854 C CA . PRO A 1 103 ? -8.198 -21.405 -32.293 1.00 77.69 103 PRO A CA 1
ATOM 855 C C . PRO A 1 103 ? -7.100 -20.613 -33.016 1.00 77.69 103 PRO A C 1
ATOM 857 O O . PRO A 1 103 ? -6.548 -19.657 -32.464 1.00 77.69 103 PRO A O 1
ATOM 860 N N . ASP A 1 104 ? -6.831 -20.968 -34.274 1.00 69.50 104 ASP A N 1
ATOM 861 C CA . ASP A 1 104 ? -5.773 -20.366 -35.106 1.00 69.50 104 ASP A CA 1
ATOM 862 C C . ASP A 1 104 ? -5.907 -18.846 -35.279 1.00 69.50 104 ASP A C 1
ATOM 864 O O . ASP A 1 104 ? -4.931 -18.155 -35.563 1.00 69.50 104 ASP A O 1
ATOM 868 N N . SER A 1 105 ? -7.088 -18.280 -35.030 1.00 75.56 105 SER A N 1
ATOM 869 C CA . SER A 1 105 ? -7.311 -16.835 -35.004 1.00 75.56 105 SER A CA 1
ATOM 870 C C . SER A 1 105 ? -6.561 -16.113 -33.877 1.00 75.56 105 SER A C 1
ATOM 872 O O . SER A 1 105 ? -6.247 -14.939 -34.039 1.00 75.56 105 SER A O 1
ATOM 874 N N . ILE A 1 106 ? -6.201 -16.778 -32.771 1.00 69.12 106 ILE A N 1
ATOM 875 C CA . ILE A 1 106 ? -5.332 -16.197 -31.727 1.00 69.12 106 ILE A CA 1
ATOM 876 C C . ILE A 1 106 ? -3.873 -16.167 -32.194 1.00 69.12 106 ILE A C 1
ATOM 878 O O . ILE A 1 106 ? -3.160 -15.210 -31.905 1.00 69.12 106 ILE A O 1
ATOM 882 N N . ILE A 1 107 ? -3.439 -17.155 -32.978 1.00 67.31 107 ILE A N 1
ATOM 883 C CA . ILE A 1 107 ? -2.114 -17.152 -33.614 1.00 67.31 107 ILE A CA 1
ATOM 884 C C . ILE A 1 107 ? -2.072 -16.077 -34.709 1.00 67.31 107 ILE A C 1
ATOM 886 O O . ILE A 1 107 ? -1.126 -15.296 -34.767 1.00 67.31 107 ILE A O 1
ATOM 890 N N . ALA A 1 108 ? -3.140 -15.947 -35.500 1.00 65.19 108 ALA A N 1
ATOM 891 C CA . ALA A 1 108 ? -3.287 -14.888 -36.494 1.00 65.19 108 ALA A CA 1
ATOM 892 C C . ALA A 1 108 ? -3.409 -13.494 -35.855 1.00 65.19 108 ALA A C 1
ATOM 894 O O . ALA A 1 108 ? -2.863 -12.532 -36.381 1.00 65.19 108 ALA A O 1
ATOM 895 N N . SER A 1 109 ? -4.059 -13.370 -34.693 1.00 64.62 109 SER A N 1
ATOM 896 C CA . SER A 1 109 ? -4.107 -12.125 -33.923 1.00 64.62 109 SER A CA 1
ATOM 897 C C . SER A 1 109 ? -2.774 -11.813 -33.253 1.00 64.62 109 SER A C 1
ATOM 899 O O . SER A 1 109 ? -2.467 -10.641 -33.103 1.00 64.62 109 SER A O 1
ATOM 901 N N . ALA A 1 110 ? -1.973 -12.805 -32.857 1.00 59.19 110 ALA A N 1
ATOM 902 C CA . ALA A 1 110 ? -0.612 -12.586 -32.370 1.00 59.19 110 ALA A CA 1
ATOM 903 C C . ALA A 1 110 ? 0.324 -12.166 -33.516 1.00 59.19 110 ALA A C 1
ATOM 905 O O . ALA A 1 110 ? 1.142 -11.264 -33.340 1.00 59.19 110 ALA A O 1
ATOM 906 N N . MET A 1 111 ? 0.130 -12.725 -34.717 1.00 59.94 111 MET A N 1
ATOM 907 C CA . MET A 1 111 ? 0.739 -12.212 -35.948 1.00 59.94 111 MET A CA 1
ATOM 908 C C . MET A 1 111 ? 0.238 -10.795 -36.276 1.00 59.94 111 MET A C 1
ATOM 910 O O . MET A 1 111 ? 1.038 -9.949 -36.659 1.00 59.94 111 MET A O 1
ATOM 914 N N . SER A 1 112 ? -1.047 -10.494 -36.049 1.00 55.00 112 SER A N 1
ATOM 915 C CA . SER A 1 112 ? -1.633 -9.162 -36.250 1.00 55.00 112 SER A CA 1
ATOM 916 C C . SER A 1 112 ? -1.243 -8.154 -35.167 1.00 55.00 112 SER A C 1
ATOM 918 O O . SER A 1 112 ? -1.189 -6.971 -35.459 1.00 55.00 112 SER A O 1
ATOM 920 N N . TYR A 1 113 ? -0.952 -8.574 -33.935 1.00 52.06 113 TYR A N 1
ATOM 921 C CA . TYR A 1 113 ? -0.450 -7.709 -32.862 1.00 52.06 113 TYR A CA 1
ATOM 922 C C . TYR A 1 113 ? 1.014 -7.342 -33.123 1.00 52.06 113 TYR A C 1
ATOM 924 O O . TYR A 1 113 ? 1.420 -6.209 -32.884 1.00 52.06 113 TYR A O 1
ATOM 932 N N . GLY A 1 114 ? 1.772 -8.261 -33.734 1.00 51.72 114 GLY A N 1
ATOM 933 C CA . GLY A 1 114 ? 3.046 -7.951 -34.386 1.00 51.72 114 GLY A CA 1
ATOM 934 C C . GLY A 1 114 ? 2.914 -7.063 -35.634 1.00 51.72 114 GLY A C 1
ATOM 935 O O . GLY A 1 114 ? 3.909 -6.486 -36.058 1.00 51.72 114 GLY A O 1
ATOM 936 N N . GLN A 1 115 ? 1.708 -6.917 -36.200 1.00 48.47 115 GLN A N 1
ATOM 937 C CA . GLN A 1 115 ? 1.408 -6.027 -37.334 1.00 48.47 115 GLN A CA 1
ATOM 938 C C . GLN A 1 115 ? 0.657 -4.736 -36.952 1.00 48.47 115 GLN A C 1
ATOM 940 O O . GLN A 1 115 ? 0.579 -3.822 -37.768 1.00 48.47 115 GLN A O 1
ATOM 945 N N . MET A 1 116 ? 0.146 -4.592 -35.723 1.00 47.88 116 MET A N 1
ATOM 946 C CA . MET A 1 116 ? -0.604 -3.405 -35.275 1.00 47.88 116 MET A CA 1
ATOM 947 C C . MET A 1 116 ? 0.295 -2.214 -34.898 1.00 47.88 116 MET A C 1
ATOM 949 O O . MET A 1 116 ? -0.150 -1.267 -34.255 1.00 47.88 116 MET A O 1
ATOM 953 N N . SER A 1 117 ? 1.548 -2.210 -35.349 1.00 48.84 117 SER A N 1
ATOM 954 C CA . SER A 1 117 ? 2.446 -1.053 -35.304 1.00 48.84 117 SER A CA 1
ATOM 955 C C . SER A 1 117 ? 2.553 -0.325 -36.649 1.00 48.84 117 SER A C 1
ATOM 957 O O . SER A 1 117 ? 3.564 0.310 -36.935 1.00 48.84 117 SER A O 1
ATOM 959 N N . SER A 1 118 ? 1.511 -0.362 -37.483 1.00 53.31 118 SER A N 1
ATOM 960 C CA . SER A 1 118 ? 1.363 0.592 -38.586 1.00 53.31 118 SER A CA 1
ATOM 961 C C . SER A 1 118 ? -0.106 0.701 -39.000 1.00 53.31 118 SER A C 1
ATOM 963 O O . SER A 1 118 ? -0.764 -0.317 -39.159 1.00 53.31 118 SER A O 1
ATOM 965 N N . GLN A 1 119 ? -0.590 1.931 -39.203 1.00 48.41 119 GLN A N 1
ATOM 966 C CA . GLN A 1 119 ? -1.978 2.347 -39.489 1.00 48.41 119 GLN A CA 1
ATOM 967 C C . GLN A 1 119 ? -2.842 2.634 -38.239 1.00 48.41 119 GLN A C 1
ATOM 969 O O . GLN A 1 119 ? -3.665 1.829 -37.810 1.00 48.41 119 GLN A O 1
ATOM 974 N N . MET A 1 120 ? -2.702 3.847 -37.690 1.00 41.38 120 MET A N 1
ATOM 975 C CA . MET A 1 120 ? -3.838 4.518 -37.047 1.00 41.38 120 MET A CA 1
ATOM 976 C C . MET A 1 120 ? -4.747 5.073 -38.152 1.00 41.38 120 MET A C 1
ATOM 978 O O . MET A 1 120 ? -4.296 5.856 -38.988 1.00 41.38 120 MET A O 1
ATOM 982 N N . ASP A 1 121 ? -6.011 4.652 -38.147 1.00 39.56 121 ASP A N 1
ATOM 983 C CA . ASP A 1 121 ? -7.095 5.211 -38.960 1.00 39.56 121 ASP A CA 1
ATOM 984 C C . ASP A 1 121 ? -7.391 6.662 -38.533 1.00 39.56 121 ASP A C 1
ATOM 986 O O . ASP A 1 121 ? -7.529 6.971 -37.349 1.00 39.56 121 ASP A O 1
ATOM 990 N N . SER A 1 122 ? -7.488 7.566 -39.506 1.00 50.59 122 SER A N 1
ATOM 991 C CA . SER A 1 122 ? -7.627 9.017 -39.337 1.00 50.59 122 SER A CA 1
ATOM 992 C C . SER A 1 122 ? -9.081 9.499 -39.220 1.00 50.59 122 SER A C 1
ATOM 994 O O . SER A 1 122 ? -9.356 10.678 -39.443 1.00 50.59 122 SER A O 1
ATOM 996 N N . ARG A 1 123 ? -10.038 8.622 -38.876 1.00 49.81 123 ARG A N 1
ATOM 997 C CA . ARG A 1 123 ? -11.480 8.947 -38.924 1.00 49.81 123 ARG A CA 1
ATOM 998 C C . ARG A 1 123 ? -12.269 8.889 -37.619 1.00 49.81 123 ARG A C 1
ATOM 1000 O O . ARG A 1 123 ? -13.476 9.113 -37.663 1.00 49.81 123 ARG A O 1
ATOM 1007 N N . ILE A 1 124 ? -11.642 8.727 -36.455 1.00 43.75 124 ILE A N 1
ATOM 1008 C CA . ILE A 1 124 ? -12.333 8.987 -35.175 1.00 43.75 124 ILE A CA 1
ATOM 1009 C C . ILE A 1 124 ? -11.909 10.352 -34.633 1.00 43.75 124 ILE A C 1
ATOM 1011 O O . ILE A 1 124 ? -11.212 10.504 -33.635 1.00 43.75 124 ILE A O 1
ATOM 1015 N N . GLN A 1 125 ? -12.355 11.370 -35.364 1.00 51.41 125 GLN A N 1
ATOM 1016 C CA . GLN A 1 125 ? -12.522 12.729 -34.882 1.00 51.41 125 GLN A CA 1
ATOM 1017 C C . GLN A 1 125 ? -13.884 12.814 -34.190 1.00 51.41 125 GLN A C 1
ATOM 1019 O O . GLN A 1 125 ? -14.906 12.708 -34.857 1.00 51.41 125 GLN A O 1
ATOM 1024 N N . SER A 1 126 ? -13.900 13.000 -32.871 1.00 41.59 126 SER A N 1
ATOM 1025 C CA . SER A 1 126 ? -14.836 13.863 -32.127 1.00 41.59 126 SER A CA 1
ATOM 1026 C C . SER A 1 126 ? -14.773 13.507 -30.641 1.00 41.59 126 SER A C 1
ATOM 1028 O O . SER A 1 126 ? -14.681 12.339 -30.274 1.00 41.59 126 SER A O 1
ATOM 1030 N N . GLY A 1 127 ? -14.754 14.536 -29.797 1.00 49.97 127 GLY A N 1
ATOM 1031 C CA . GLY A 1 127 ? -14.417 14.446 -28.385 1.00 49.97 127 GLY A CA 1
ATOM 1032 C C . GLY A 1 127 ? -15.296 13.508 -27.563 1.00 49.97 127 GLY A C 1
ATOM 1033 O O . GLY A 1 127 ? -16.497 13.380 -27.781 1.00 49.97 127 GLY A O 1
ATOM 1034 N N . LEU A 1 128 ? -14.684 12.935 -26.531 1.00 36.97 128 LEU A N 1
ATOM 1035 C CA . LEU A 1 128 ? -15.401 12.452 -25.364 1.00 36.97 128 LEU A CA 1
ATOM 1036 C C . LEU A 1 128 ? -14.504 12.622 -24.134 1.00 36.97 128 LEU A C 1
ATOM 1038 O O . LEU A 1 128 ? -13.424 12.049 -24.028 1.00 36.97 128 LEU A O 1
ATOM 1042 N N . LEU A 1 129 ? -14.956 13.489 -23.233 1.00 49.34 129 LEU A N 1
ATOM 1043 C CA . LEU A 1 129 ? -14.426 13.701 -21.891 1.00 49.34 129 LEU A CA 1
ATOM 1044 C C . LEU A 1 129 ? -14.472 12.379 -21.108 1.00 49.34 129 LEU A C 1
ATOM 1046 O O . LEU A 1 129 ? -15.487 11.686 -21.159 1.00 49.34 129 LEU A O 1
ATOM 1050 N N . THR A 1 130 ? -13.442 12.032 -20.330 1.00 49.25 130 THR A N 1
ATOM 1051 C CA . THR A 1 130 ? -13.562 10.999 -19.279 1.00 49.25 130 THR A CA 1
ATOM 1052 C C . THR A 1 130 ? -12.615 11.308 -18.109 1.00 49.25 130 THR A C 1
ATOM 1054 O O . THR A 1 130 ? -11.513 11.809 -18.333 1.00 49.25 130 THR A O 1
ATOM 1057 N N . PRO A 1 131 ? -13.068 11.107 -16.856 1.00 43.94 131 PRO A N 1
ATOM 1058 C CA . PRO A 1 131 ? -12.678 11.901 -15.703 1.00 43.94 131 PRO A CA 1
ATOM 1059 C C . PRO A 1 131 ? -11.486 11.325 -14.944 1.00 43.94 131 PRO A C 1
ATOM 1061 O O . PRO A 1 131 ? -11.295 10.116 -14.828 1.00 43.94 131 PRO A O 1
ATOM 1064 N N . MET A 1 132 ? -10.735 12.236 -14.338 1.00 37.38 132 MET A N 1
ATOM 1065 C CA . MET A 1 132 ? -9.728 11.947 -13.330 1.00 37.38 132 MET A CA 1
ATOM 1066 C C . MET A 1 132 ? -10.383 11.319 -12.089 1.00 37.38 132 MET A C 1
ATOM 1068 O O . MET A 1 132 ? -11.185 11.965 -11.415 1.00 37.38 132 MET A O 1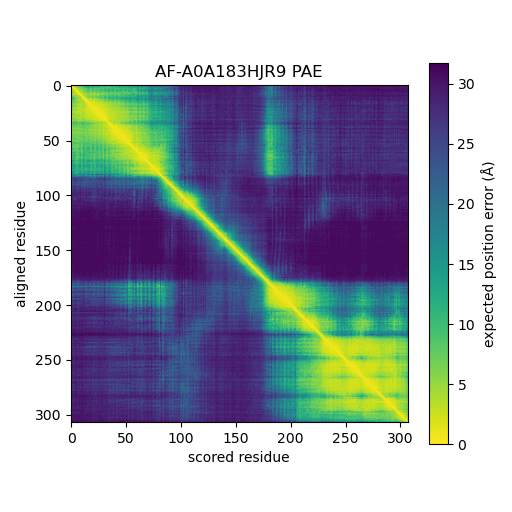
ATOM 1072 N N . GLY A 1 133 ? -10.014 10.077 -11.768 1.00 41.25 133 GLY A N 1
ATOM 1073 C CA . GLY A 1 133 ? -10.323 9.464 -10.477 1.00 41.25 133 GLY A CA 1
ATOM 1074 C C . GLY A 1 133 ? -10.310 7.939 -10.482 1.00 41.25 133 GLY A C 1
ATOM 1075 O O . GLY A 1 133 ? -11.359 7.335 -10.642 1.00 41.25 133 GLY A O 1
ATOM 1076 N N . SER A 1 134 ? -9.154 7.316 -10.233 1.00 34.59 134 SER A N 1
ATOM 1077 C CA . SER A 1 134 ? -9.059 6.094 -9.415 1.00 34.59 134 SER A CA 1
ATOM 1078 C C . SER A 1 134 ? -7.595 5.720 -9.175 1.00 34.59 134 SER A C 1
ATOM 1080 O O . SER A 1 134 ? -6.772 5.774 -10.086 1.00 34.59 134 SER A O 1
ATOM 1082 N N . GLY A 1 135 ? -7.275 5.380 -7.926 1.00 38.28 135 GLY A N 1
ATOM 1083 C CA . GLY A 1 135 ? -5.936 5.038 -7.467 1.00 38.28 135 GLY A CA 1
ATOM 1084 C C . GLY A 1 135 ? -5.435 3.713 -8.034 1.00 38.28 135 GLY A C 1
ATOM 1085 O O . GLY A 1 135 ? -6.171 2.734 -8.159 1.00 38.28 135 GLY A O 1
ATOM 1086 N N . ILE A 1 136 ? -4.142 3.692 -8.335 1.00 38.69 136 ILE A N 1
ATOM 1087 C CA . ILE A 1 136 ? -3.409 2.499 -8.737 1.00 38.69 136 ILE A CA 1
ATOM 1088 C C . ILE A 1 136 ? -3.188 1.663 -7.472 1.00 38.69 136 ILE A C 1
ATOM 1090 O O . ILE A 1 136 ? -2.473 2.073 -6.561 1.00 38.69 136 ILE A O 1
ATOM 1094 N N . THR A 1 137 ? -3.829 0.499 -7.403 1.00 40.31 137 THR A N 1
ATOM 1095 C CA . THR A 1 137 ? -3.541 -0.538 -6.407 1.00 40.31 137 THR A CA 1
ATOM 1096 C C . THR A 1 137 ? -2.772 -1.653 -7.106 1.00 40.31 137 THR A C 1
ATOM 1098 O O . THR A 1 137 ? -3.293 -2.318 -7.996 1.00 40.31 137 THR A O 1
ATOM 1101 N N . SER A 1 138 ? -1.508 -1.850 -6.732 1.00 37.38 138 SER A N 1
ATOM 1102 C CA . SER A 1 138 ? -0.697 -2.983 -7.186 1.00 37.38 138 SER A CA 1
ATOM 1103 C C . SER A 1 138 ? -0.577 -4.005 -6.058 1.00 37.38 138 SER A C 1
ATOM 1105 O O . SER A 1 138 ? -0.031 -3.714 -4.995 1.00 37.38 138 SER A O 1
ATOM 1107 N N . THR A 1 139 ? -1.112 -5.203 -6.289 1.00 38.97 139 THR A N 1
ATOM 1108 C CA . THR A 1 139 ? -1.036 -6.362 -5.393 1.00 38.97 139 THR A CA 1
ATOM 1109 C C . THR A 1 139 ? 0.150 -7.240 -5.785 1.00 38.97 139 THR A C 1
ATOM 1111 O O . THR A 1 139 ? 0.171 -7.780 -6.888 1.00 38.97 139 THR A O 1
ATOM 1114 N N . PHE A 1 140 ? 1.101 -7.438 -4.871 1.00 32.72 140 PHE A N 1
ATOM 1115 C CA . PHE A 1 140 ? 2.089 -8.514 -4.963 1.00 32.72 140 PHE A CA 1
ATOM 1116 C C . PHE A 1 140 ? 2.343 -9.099 -3.563 1.00 32.72 140 PHE A C 1
ATOM 1118 O O . PHE A 1 140 ? 2.688 -8.359 -2.651 1.00 32.72 140 PHE A O 1
ATOM 1125 N N . ASN A 1 141 ? 2.103 -10.410 -3.419 1.00 35.31 141 ASN A N 1
ATOM 1126 C CA . ASN A 1 141 ? 2.261 -11.273 -2.235 1.00 35.31 141 ASN A CA 1
ATOM 1127 C C . ASN A 1 141 ? 1.743 -10.750 -0.880 1.00 35.31 141 ASN A C 1
ATOM 1129 O O . ASN A 1 141 ? 2.374 -9.949 -0.202 1.00 35.31 141 ASN A O 1
ATOM 1133 N N . GLY A 1 142 ? 0.606 -11.300 -0.440 1.00 47.03 142 GLY A N 1
ATOM 1134 C CA . GLY A 1 142 ? -0.096 -10.894 0.775 1.00 47.03 142 GLY A CA 1
ATOM 1135 C C . GLY A 1 142 ? 0.741 -10.942 2.058 1.00 47.03 142 GLY A C 1
ATOM 1136 O O . GLY A 1 142 ? 0.937 -12.002 2.640 1.00 47.03 142 GLY A O 1
ATOM 1137 N N . MET A 1 143 ? 1.146 -9.759 2.520 1.00 37.00 143 MET A N 1
ATOM 1138 C CA . MET A 1 143 ? 1.453 -9.407 3.909 1.00 37.00 143 MET A CA 1
ATOM 1139 C C . MET A 1 143 ? 1.503 -7.872 3.989 1.00 37.00 143 MET A C 1
ATOM 1141 O O . MET A 1 143 ? 2.481 -7.254 3.582 1.00 37.00 143 MET A O 1
ATOM 1145 N N . THR A 1 144 ? 0.435 -7.222 4.463 1.00 40.41 144 THR A N 1
ATOM 1146 C CA . THR A 1 144 ? 0.437 -5.768 4.701 1.00 40.41 144 THR A CA 1
ATOM 1147 C C . THR A 1 144 ? 0.911 -5.499 6.126 1.00 40.41 144 THR A C 1
ATOM 1149 O O . THR A 1 144 ? 0.152 -5.682 7.077 1.00 40.41 144 THR A O 1
ATOM 1152 N N . SER A 1 145 ? 2.170 -5.083 6.275 1.00 34.81 145 SER A N 1
ATOM 1153 C CA . SER A 1 145 ? 2.695 -4.510 7.516 1.00 34.81 145 SER A CA 1
ATOM 1154 C C . SER A 1 145 ? 2.545 -2.990 7.472 1.00 34.81 145 SER A C 1
ATOM 1156 O O . SER A 1 145 ? 3.177 -2.323 6.653 1.00 34.81 145 SER A O 1
ATOM 1158 N N . THR A 1 146 ? 1.708 -2.443 8.352 1.00 36.94 146 THR A N 1
ATOM 1159 C CA . THR A 1 146 ? 1.637 -1.005 8.627 1.00 36.94 146 THR A CA 1
ATOM 1160 C C . THR A 1 146 ? 2.623 -0.693 9.748 1.00 36.94 146 THR A C 1
ATOM 1162 O O . THR A 1 146 ? 2.301 -0.842 10.925 1.00 36.94 146 THR A O 1
ATOM 1165 N N . TYR A 1 147 ? 3.825 -0.234 9.402 1.00 36.88 147 TYR A N 1
ATOM 1166 C CA . TYR A 1 147 ? 4.717 0.419 10.360 1.00 36.88 147 TYR A CA 1
ATOM 1167 C C . TYR A 1 147 ? 4.289 1.882 10.522 1.00 36.88 147 TYR A C 1
ATOM 1169 O O . TYR A 1 147 ? 4.833 2.788 9.902 1.00 36.88 147 TYR A O 1
ATOM 1177 N N . GLY A 1 148 ? 3.265 2.097 11.346 1.00 33.91 148 GLY A N 1
ATOM 1178 C CA . GLY A 1 148 ? 2.911 3.398 11.905 1.00 33.91 148 GLY A CA 1
ATOM 1179 C C . GLY A 1 148 ? 3.241 3.386 13.391 1.00 33.91 148 GLY A C 1
ATOM 1180 O O . GLY A 1 148 ? 2.426 2.955 14.201 1.00 33.91 148 GLY A O 1
ATOM 1181 N N . SER A 1 149 ? 4.463 3.793 13.735 1.00 37.41 149 SER A N 1
ATOM 1182 C CA . SER A 1 149 ? 4.961 3.872 15.109 1.00 37.41 149 SER A CA 1
ATOM 1183 C C . SER A 1 149 ? 4.177 4.918 15.906 1.00 37.41 149 SER A C 1
ATOM 1185 O O . SER A 1 149 ? 4.446 6.114 15.815 1.00 37.41 149 SER A O 1
ATOM 1187 N N . GLY A 1 150 ? 3.206 4.460 16.694 1.00 32.19 150 GLY A N 1
ATOM 1188 C CA . GLY A 1 150 ? 2.580 5.236 17.755 1.00 32.19 150 GLY A CA 1
ATOM 1189 C C . GLY A 1 150 ? 3.421 5.170 19.028 1.00 32.19 150 GLY A C 1
ATOM 1190 O O . GLY A 1 150 ? 3.530 4.115 19.644 1.00 32.19 150 GLY A O 1
ATOM 1191 N N . PHE A 1 151 ? 3.978 6.309 19.436 1.00 29.84 151 PHE A N 1
ATOM 1192 C CA . PHE A 1 151 ? 4.431 6.551 20.804 1.00 29.84 151 PHE A CA 1
ATOM 1193 C C . PHE A 1 151 ? 3.547 7.667 21.372 1.00 29.84 151 PHE A C 1
ATOM 1195 O O . PHE A 1 151 ? 3.614 8.810 20.925 1.00 29.84 151 PHE A O 1
ATOM 1202 N N . MET A 1 152 ? 2.686 7.333 22.333 1.00 35.69 152 MET A N 1
ATOM 1203 C CA . MET A 1 152 ? 2.015 8.301 23.198 1.00 35.69 152 MET A CA 1
ATOM 1204 C C . MET A 1 152 ? 2.363 7.969 24.645 1.00 35.69 152 MET A C 1
ATOM 1206 O O . MET A 1 152 ? 1.943 6.932 25.150 1.00 35.69 152 MET A O 1
ATOM 1210 N N . SER A 1 153 ? 3.058 8.880 25.329 1.00 35.59 153 SER A N 1
ATOM 1211 C CA . SER A 1 153 ? 2.925 9.041 26.779 1.00 35.59 153 SER A CA 1
ATOM 1212 C C . SER A 1 153 ? 3.360 10.440 27.233 1.00 35.59 153 SER A C 1
ATOM 1214 O O . SER A 1 153 ? 4.517 10.820 27.090 1.00 35.59 153 SER A O 1
ATOM 1216 N N . THR A 1 154 ? 2.395 11.162 27.810 1.00 37.03 154 THR A N 1
ATOM 1217 C CA . THR A 1 154 ? 2.501 11.986 29.030 1.00 37.03 154 THR A CA 1
ATOM 1218 C C . THR A 1 154 ? 3.600 13.055 29.140 1.00 37.03 154 THR A C 1
ATOM 1220 O O . THR A 1 154 ? 4.733 12.733 29.480 1.00 37.03 154 THR A O 1
ATOM 1223 N N . LEU A 1 155 ? 3.208 14.338 29.121 1.00 30.86 155 LEU A N 1
ATOM 1224 C CA . LEU A 1 155 ? 3.627 15.262 30.185 1.00 30.86 155 LEU A CA 1
ATOM 1225 C C . LEU A 1 155 ? 2.658 16.442 30.361 1.00 30.86 155 LEU A C 1
ATOM 1227 O O . LEU A 1 155 ? 2.278 17.144 29.430 1.00 30.86 155 LEU A O 1
ATOM 1231 N N . SER A 1 156 ? 2.283 16.596 31.622 1.00 30.98 156 SER A N 1
ATOM 1232 C CA . SER A 1 156 ? 1.523 17.655 32.268 1.00 30.98 156 SER A CA 1
ATOM 1233 C C . SER A 1 156 ? 2.080 19.068 32.027 1.00 30.98 156 SER A C 1
ATOM 1235 O O . SER A 1 156 ? 3.279 19.281 32.135 1.00 30.98 156 SER A O 1
ATOM 1237 N N . GLY A 1 157 ? 1.159 20.014 31.805 1.00 31.66 157 GLY A N 1
ATOM 1238 C CA . GLY A 1 157 ? 1.154 21.414 32.254 1.00 31.66 157 GLY A CA 1
ATOM 1239 C C . GLY A 1 157 ? 2.425 22.264 32.172 1.00 31.66 157 GLY A C 1
ATOM 1240 O O . GLY A 1 157 ? 3.335 22.059 32.956 1.00 31.66 157 GLY A O 1
ATOM 1241 N N . ILE A 1 158 ? 2.364 23.355 31.397 1.00 34.19 158 ILE A N 1
ATOM 1242 C CA . ILE A 1 158 ? 2.939 24.672 31.733 1.00 34.19 158 ILE A CA 1
ATOM 1243 C C . ILE A 1 158 ? 2.037 25.761 31.119 1.00 34.19 158 ILE A C 1
ATOM 1245 O O . ILE A 1 158 ? 1.745 25.764 29.925 1.00 34.19 158 ILE A O 1
ATOM 1249 N N . LYS A 1 159 ? 1.587 26.680 31.981 1.00 37.34 159 LYS A N 1
ATOM 1250 C CA . LYS A 1 159 ? 1.041 28.001 31.643 1.00 37.34 159 LYS A CA 1
ATOM 1251 C C . LYS A 1 159 ? 2.136 28.855 30.998 1.00 37.34 159 LYS A C 1
ATOM 1253 O O . LYS A 1 159 ? 3.201 28.950 31.590 1.00 37.34 159 LYS A O 1
ATOM 1258 N N . SER A 1 160 ? 1.835 29.591 29.930 1.00 31.73 160 SER A N 1
ATOM 1259 C CA . SER A 1 160 ? 2.203 31.014 29.804 1.00 31.73 160 SER A CA 1
ATOM 1260 C C . SER A 1 160 ? 1.638 31.580 28.503 1.00 31.73 160 SER A C 1
ATOM 1262 O O . SER A 1 160 ? 1.818 30.992 27.440 1.00 31.73 160 SER A O 1
ATOM 1264 N N . GLY A 1 161 ? 0.936 32.708 28.587 1.00 34.78 161 GLY A N 1
ATOM 1265 C CA . GLY A 1 161 ? 0.552 33.494 27.418 1.00 34.78 161 GLY A CA 1
ATOM 1266 C C . GLY A 1 161 ? 1.630 34.514 27.066 1.00 34.78 161 GLY A C 1
ATOM 1267 O O . GLY A 1 161 ? 2.314 34.979 27.969 1.00 34.78 161 GLY A O 1
ATOM 1268 N N . LEU A 1 162 ? 1.729 34.895 25.787 1.00 33.34 162 LEU A N 1
ATOM 1269 C CA . LEU A 1 162 ? 2.023 36.270 25.358 1.00 33.34 162 LEU A CA 1
ATOM 1270 C C . LEU A 1 162 ? 1.892 36.441 23.823 1.00 33.34 162 LEU A C 1
ATOM 1272 O O . LEU A 1 162 ? 2.633 35.840 23.059 1.00 33.34 162 LEU A O 1
ATOM 1276 N N . LEU A 1 163 ? 0.925 37.287 23.436 1.00 41.34 163 LEU A N 1
ATOM 1277 C CA . LEU A 1 163 ? 0.935 38.344 22.401 1.00 41.34 163 LEU A CA 1
ATOM 1278 C C . LEU A 1 163 ? 1.438 38.066 20.964 1.00 41.34 163 LEU A C 1
ATOM 1280 O O . LEU A 1 163 ? 2.641 38.047 20.736 1.00 41.34 163 LEU A O 1
ATOM 1284 N N . THR A 1 164 ? 0.532 38.105 19.968 1.00 37.34 164 THR A N 1
ATOM 1285 C CA . THR A 1 164 ? 0.520 39.077 18.826 1.00 37.34 164 THR A CA 1
ATOM 1286 C C . THR A 1 164 ? -0.724 38.886 17.908 1.00 37.34 164 THR A C 1
ATOM 1288 O O . THR A 1 164 ? -1.398 37.863 18.026 1.00 37.34 164 THR A O 1
ATOM 1291 N N . PRO A 1 165 ? -1.145 39.890 17.097 1.00 43.28 165 PRO A N 1
ATOM 1292 C CA . PRO A 1 165 ? -2.555 40.273 16.982 1.00 43.28 165 PRO A CA 1
ATOM 1293 C C . PRO A 1 165 ? -3.290 39.800 15.711 1.00 43.28 165 PRO A C 1
ATOM 1295 O O . PRO A 1 165 ? -2.833 39.982 14.591 1.00 43.28 165 PRO A O 1
ATOM 1298 N N . GLY A 1 166 ? -4.533 39.356 15.917 1.00 36.59 166 GLY A N 1
ATOM 1299 C CA . GLY A 1 166 ? -5.694 40.026 15.328 1.00 36.59 166 GLY A CA 1
ATOM 1300 C C . GLY A 1 166 ? -6.061 39.749 13.872 1.00 36.59 166 GLY A C 1
ATOM 1301 O O . GLY A 1 166 ? -6.003 40.676 13.079 1.00 36.59 166 GLY A O 1
ATOM 1302 N N . TRP A 1 167 ? -6.658 38.585 13.586 1.00 37.81 167 TRP A N 1
ATOM 1303 C CA . TRP A 1 167 ? -7.705 38.452 12.557 1.00 37.81 167 TRP A CA 1
ATOM 1304 C C . TRP A 1 167 ? -8.956 37.847 13.214 1.00 37.81 167 TRP A C 1
ATOM 1306 O O . TRP A 1 167 ? -9.082 36.635 13.371 1.00 37.81 167 TRP A O 1
ATOM 1316 N N . LYS A 1 168 ? -9.877 38.703 13.673 1.00 44.09 168 LYS A N 1
ATOM 1317 C CA . LYS A 1 168 ? -11.226 38.287 14.079 1.00 44.09 168 LYS A CA 1
ATOM 1318 C C . LYS A 1 168 ? -12.069 38.143 12.814 1.00 44.09 168 LYS A C 1
ATOM 1320 O O . LYS A 1 168 ? -12.497 39.146 12.254 1.00 44.09 168 LYS A O 1
ATOM 1325 N N . THR A 1 169 ? -12.365 36.914 12.413 1.00 41.66 169 THR A N 1
ATOM 1326 C CA . THR A 1 169 ? -13.623 36.621 11.721 1.00 41.66 169 THR A CA 1
ATOM 1327 C C . THR A 1 169 ? -14.489 35.848 12.706 1.00 41.66 169 THR A C 1
ATOM 1329 O O . THR A 1 169 ? -14.100 34.807 13.232 1.00 41.66 169 THR A O 1
ATOM 1332 N N . GLY A 1 170 ? -15.615 36.453 13.083 1.00 43.72 170 GLY A N 1
ATOM 1333 C CA . GLY A 1 170 ? -16.586 35.827 13.964 1.00 43.72 170 GLY A CA 1
ATOM 1334 C C . GLY A 1 170 ? -17.256 34.676 13.231 1.00 43.72 170 GLY A C 1
ATOM 1335 O O . GLY A 1 170 ? -17.845 34.886 12.175 1.00 43.72 170 GLY A O 1
ATOM 1336 N N . ILE A 1 171 ? -17.188 33.477 13.801 1.00 42.56 171 ILE A N 1
ATOM 1337 C CA . ILE A 1 171 ? -18.103 32.399 13.443 1.00 42.56 171 ILE A CA 1
ATOM 1338 C C . ILE A 1 171 ? -19.073 32.260 14.606 1.00 42.56 171 ILE A C 1
ATOM 1340 O O . ILE A 1 171 ? -18.748 31.810 15.704 1.00 42.56 171 ILE A O 1
ATOM 1344 N N . GLN A 1 172 ? -20.257 32.784 14.329 1.00 41.72 172 GLN A N 1
ATOM 1345 C CA . GLN A 1 172 ? -21.480 32.703 15.094 1.00 41.72 172 GLN A CA 1
ATOM 1346 C C . GLN A 1 172 ? -21.768 31.237 15.436 1.00 41.72 172 GLN A C 1
ATOM 1348 O O . GLN A 1 172 ? -21.825 30.382 14.555 1.00 41.72 172 GLN A O 1
ATOM 1353 N N . SER A 1 173 ? -21.943 30.965 16.730 1.00 46.12 173 SER A N 1
ATOM 1354 C CA . SER A 1 173 ? -22.494 29.718 17.260 1.00 46.12 173 SER A CA 1
ATOM 1355 C C . SER A 1 173 ? -23.937 29.573 16.771 1.00 46.12 173 SER A C 1
ATOM 1357 O O . SER A 1 173 ? -24.883 29.949 17.460 1.00 46.12 173 SER A O 1
ATOM 1359 N N . GLY A 1 174 ? -24.091 29.098 15.539 1.00 40.62 174 GLY A N 1
ATOM 1360 C CA . GLY A 1 174 ? -25.350 28.702 14.936 1.00 40.62 174 GLY A CA 1
ATOM 1361 C C . GLY A 1 174 ? -25.383 27.187 14.852 1.00 40.62 174 GLY A C 1
ATOM 1362 O O . GLY A 1 174 ? -24.595 26.590 14.120 1.00 40.62 174 GLY A O 1
ATOM 1363 N N . SER A 1 175 ? -26.290 26.582 15.617 1.00 52.16 175 SER A N 1
ATOM 1364 C CA . SER A 1 175 ? -26.732 25.202 15.432 1.00 52.16 175 SER A CA 1
ATOM 1365 C C . SER A 1 175 ? -27.069 24.994 13.956 1.00 52.16 175 SER A C 1
ATOM 1367 O O . SER A 1 175 ? -28.086 25.489 13.471 1.00 52.16 175 SER A O 1
ATOM 1369 N N . SER A 1 176 ? -26.179 24.332 13.224 1.00 46.25 176 SER A N 1
ATOM 1370 C CA . SER A 1 176 ? -26.442 23.880 11.867 1.00 46.25 176 SER A CA 1
ATOM 1371 C C . SER A 1 176 ? -26.449 22.364 11.905 1.00 46.25 176 SER A C 1
ATOM 1373 O O . SER A 1 176 ? -25.459 21.712 12.227 1.00 46.25 176 SER A O 1
ATOM 1375 N N . SER A 1 177 ? -27.638 21.833 11.639 1.00 52.59 177 SER A N 1
ATOM 1376 C CA . SER A 1 177 ? -27.880 20.499 11.105 1.00 52.59 177 SER A CA 1
ATOM 1377 C C . SER A 1 177 ? -26.677 19.977 10.327 1.00 52.59 177 SER A C 1
ATOM 1379 O O . SER A 1 177 ? -26.170 20.708 9.477 1.00 52.59 177 SER A O 1
ATOM 1381 N N . SER A 1 178 ? -26.282 18.732 10.597 1.00 54.16 178 SER A N 1
ATOM 1382 C CA . SER A 1 178 ? -25.245 17.959 9.910 1.00 54.16 178 SER A CA 1
ATOM 1383 C C . SER A 1 178 ? -25.299 18.100 8.383 1.00 54.16 178 SER A C 1
ATOM 1385 O O . SER A 1 178 ? -25.828 17.245 7.679 1.00 54.16 178 SER A O 1
ATOM 1387 N N . ALA A 1 179 ? -24.743 19.184 7.853 1.00 62.31 179 ALA A N 1
ATOM 1388 C CA . ALA A 1 179 ? -24.229 19.219 6.505 1.00 62.31 179 ALA A CA 1
ATOM 1389 C C . ALA A 1 179 ? -22.916 18.451 6.595 1.00 62.31 179 ALA A C 1
ATOM 1391 O O . ALA A 1 179 ? -21.987 18.892 7.269 1.00 62.31 179 ALA A O 1
ATOM 1392 N N . ASP A 1 180 ? -22.909 17.254 6.020 1.00 67.69 180 ASP A N 1
ATOM 1393 C CA . ASP A 1 180 ? -21.803 16.306 6.074 1.00 67.69 180 ASP A CA 1
ATOM 1394 C C . ASP A 1 180 ? -20.500 17.015 5.662 1.00 67.69 180 ASP A C 1
ATOM 1396 O O . ASP A 1 180 ? -20.303 17.396 4.502 1.00 67.69 180 ASP A O 1
ATOM 1400 N N . LEU A 1 181 ? -19.644 17.310 6.642 1.00 78.25 181 LEU A N 1
ATOM 1401 C CA . LEU A 1 181 ? -18.403 18.043 6.421 1.00 78.25 181 LEU A CA 1
ATOM 1402 C C . LEU A 1 181 ? -17.418 17.100 5.729 1.00 78.25 181 LEU A C 1
ATOM 1404 O O . LEU A 1 181 ? -16.785 16.259 6.365 1.00 78.25 181 LEU A O 1
ATOM 1408 N N . ASP A 1 182 ? -17.277 17.243 4.413 1.00 81.56 182 ASP A N 1
ATOM 1409 C CA . ASP A 1 182 ? -16.377 16.416 3.610 1.00 81.56 182 ASP A CA 1
ATOM 1410 C C . ASP A 1 182 ? -14.904 16.795 3.859 1.00 81.56 182 ASP A C 1
ATOM 1412 O O . ASP A 1 182 ? -14.307 17.652 3.196 1.00 81.56 182 ASP A O 1
ATOM 1416 N N . LEU A 1 183 ? -14.303 16.120 4.842 1.00 86.12 183 LEU A N 1
ATOM 1417 C CA . LEU A 1 183 ? -12.908 16.300 5.252 1.00 86.12 183 LEU A CA 1
ATOM 1418 C C . LEU A 1 183 ? -11.910 16.030 4.113 1.00 86.12 183 LEU A C 1
ATOM 1420 O O . LEU A 1 183 ? -10.791 16.547 4.142 1.00 86.12 183 LEU A O 1
ATOM 1424 N N . ARG A 1 184 ? -12.301 15.267 3.079 1.00 87.75 184 ARG A N 1
ATOM 1425 C CA . ARG A 1 184 ? -11.439 15.003 1.916 1.00 87.75 184 ARG A CA 1
ATOM 1426 C C . ARG A 1 184 ? -11.302 16.247 1.049 1.00 87.75 184 ARG A C 1
ATOM 1428 O O . ARG A 1 184 ? -10.190 16.558 0.631 1.00 87.75 184 ARG A O 1
ATOM 1435 N N . LYS A 1 185 ? -12.3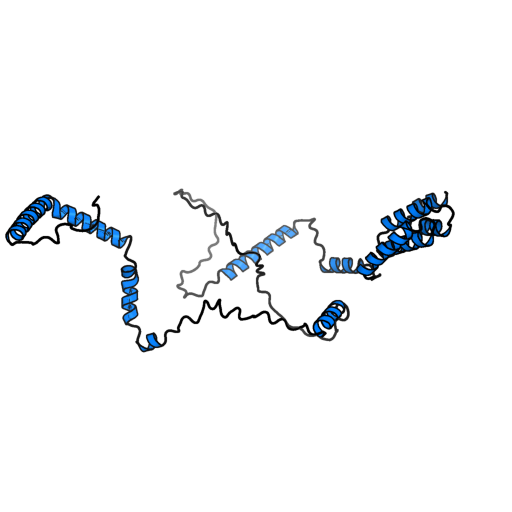89 16.993 0.836 1.00 89.06 185 LYS A N 1
ATOM 1436 C CA . LYS A 1 185 ? -12.364 18.260 0.083 1.00 89.06 185 LYS A CA 1
ATOM 1437 C C . LYS A 1 185 ? -11.528 19.320 0.789 1.00 89.06 185 LYS A C 1
ATOM 1439 O O . LYS A 1 185 ? -10.757 20.021 0.139 1.00 89.06 185 LYS A O 1
ATOM 1444 N N . ILE A 1 186 ? -11.614 19.387 2.119 1.00 87.50 186 ILE A N 1
ATOM 1445 C CA . ILE A 1 186 ? -10.778 20.287 2.929 1.00 87.50 186 ILE A CA 1
ATOM 1446 C C . ILE A 1 186 ? -9.292 19.913 2.795 1.00 87.50 186 ILE A C 1
ATOM 1448 O O . ILE A 1 186 ? -8.448 20.788 2.602 1.00 87.50 186 ILE A O 1
ATOM 1452 N N . GLY A 1 187 ? -8.962 18.617 2.834 1.00 90.12 187 GLY A N 1
ATOM 1453 C CA . GLY A 1 187 ? -7.594 18.132 2.627 1.00 90.12 187 GLY A CA 1
ATOM 1454 C C . GLY A 1 187 ? -7.055 18.413 1.220 1.00 90.12 187 GLY A C 1
ATOM 1455 O O . GLY A 1 187 ? -5.932 18.889 1.072 1.00 90.12 187 GLY A O 1
ATOM 1456 N N . GLN A 1 188 ? -7.868 18.184 0.187 1.00 94.12 188 GLN A N 1
ATOM 1457 C CA . GLN A 1 188 ? -7.513 18.464 -1.209 1.00 94.12 188 GLN A CA 1
ATOM 1458 C C . GLN A 1 188 ? -7.285 19.958 -1.456 1.00 94.12 188 GLN A C 1
ATOM 1460 O O . GLN A 1 188 ? -6.279 20.325 -2.058 1.00 94.12 188 GLN A O 1
ATOM 1465 N N . ALA A 1 189 ? -8.166 20.821 -0.941 1.00 91.44 189 ALA A N 1
ATOM 1466 C CA . ALA A 1 189 ? -8.012 22.270 -1.053 1.00 91.44 189 ALA A CA 1
ATOM 1467 C C . ALA A 1 189 ? -6.720 22.756 -0.379 1.00 91.44 189 ALA A C 1
ATOM 1469 O O . ALA A 1 189 ? -6.000 23.589 -0.927 1.00 91.44 189 ALA A O 1
ATOM 1470 N N . ARG A 1 190 ? -6.379 22.196 0.788 1.00 93.06 190 ARG A N 1
ATOM 1471 C CA . ARG A 1 190 ? -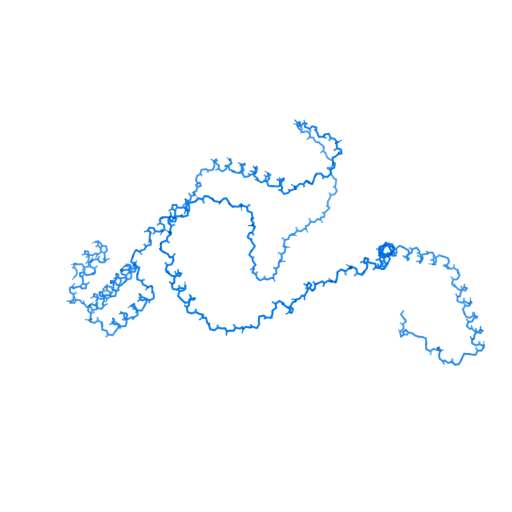5.127 22.515 1.482 1.00 93.06 190 ARG A CA 1
ATOM 1472 C C . ARG A 1 190 ? -3.890 22.060 0.701 1.00 93.06 190 ARG A C 1
ATOM 1474 O O . ARG A 1 190 ? -2.928 22.822 0.635 1.00 93.06 190 ARG A O 1
ATOM 1481 N N . ASN A 1 191 ? -3.915 20.863 0.113 1.00 92.56 191 ASN A N 1
ATOM 1482 C CA . ASN A 1 191 ? -2.817 20.371 -0.725 1.00 92.56 191 ASN A CA 1
ATOM 1483 C C . ASN A 1 191 ? -2.632 21.232 -1.979 1.00 92.56 191 ASN A C 1
ATOM 1485 O O . ASN A 1 191 ? -1.510 21.620 -2.265 1.00 92.56 191 ASN A O 1
ATOM 1489 N N . ALA A 1 192 ? -3.712 21.649 -2.645 1.00 94.19 192 ALA A N 1
ATOM 1490 C CA . ALA A 1 192 ? -3.618 22.555 -3.792 1.00 94.19 192 ALA A CA 1
ATOM 1491 C C . ALA A 1 192 ? -2.968 23.902 -3.424 1.00 94.19 192 ALA A C 1
ATOM 1493 O O . ALA A 1 192 ? -2.156 24.436 -4.174 1.00 94.19 192 ALA A O 1
ATOM 1494 N N . ILE A 1 193 ? -3.273 24.446 -2.240 1.00 94.94 193 ILE A N 1
ATOM 1495 C CA . ILE A 1 193 ? -2.619 25.668 -1.745 1.00 94.94 193 ILE A CA 1
ATOM 1496 C C . ILE A 1 193 ? -1.132 25.424 -1.461 1.00 94.94 193 ILE A C 1
ATOM 1498 O O . ILE A 1 193 ? -0.305 26.300 -1.715 1.00 94.94 193 ILE A O 1
ATOM 1502 N N . MET A 1 194 ? -0.783 24.257 -0.918 1.00 93.12 194 MET A N 1
ATOM 1503 C CA . MET A 1 194 ? 0.610 23.874 -0.706 1.00 93.12 194 MET A CA 1
ATOM 1504 C C . MET A 1 194 ? 1.356 23.764 -2.035 1.00 93.12 194 MET A C 1
ATOM 1506 O O . MET A 1 194 ? 2.429 24.345 -2.144 1.00 93.12 194 MET A O 1
ATOM 1510 N N . ASP A 1 195 ? 0.766 23.134 -3.049 1.00 94.75 195 ASP A N 1
ATOM 1511 C CA . ASP A 1 195 ? 1.342 23.035 -4.392 1.00 94.75 195 ASP A CA 1
ATOM 1512 C C . ASP A 1 195 ? 1.548 24.418 -5.023 1.00 94.75 195 ASP A C 1
ATOM 1514 O O . ASP A 1 195 ? 2.608 24.687 -5.577 1.00 94.75 195 ASP A O 1
ATOM 1518 N N . ILE A 1 196 ? 0.595 25.346 -4.868 1.00 93.88 196 ILE A N 1
ATOM 1519 C CA . ILE A 1 196 ? 0.752 26.733 -5.342 1.00 93.88 196 ILE A CA 1
ATOM 1520 C C . ILE A 1 196 ? 1.932 27.423 -4.646 1.00 93.88 196 ILE A C 1
ATOM 1522 O O . ILE A 1 196 ? 2.738 28.079 -5.303 1.00 93.88 196 ILE A O 1
ATOM 1526 N N . LYS A 1 197 ? 2.063 27.267 -3.322 1.00 94.06 197 LYS A N 1
ATOM 1527 C CA . LYS A 1 197 ? 3.195 27.838 -2.575 1.00 94.06 197 LYS A CA 1
ATOM 1528 C C . LYS A 1 197 ? 4.522 27.189 -2.958 1.00 94.06 197 LYS A C 1
ATOM 1530 O O . LYS A 1 197 ? 5.526 27.887 -3.045 1.00 94.06 197 LYS A O 1
ATOM 1535 N N . LEU A 1 198 ? 4.533 25.877 -3.183 1.00 92.12 198 LEU A N 1
ATOM 1536 C CA . LEU A 1 198 ? 5.718 25.152 -3.630 1.00 92.12 198 LEU A CA 1
ATOM 1537 C C . LEU A 1 198 ? 6.130 25.588 -5.033 1.00 92.12 198 LEU A C 1
ATOM 1539 O O . LEU A 1 198 ? 7.312 25.825 -5.235 1.00 92.12 198 LEU A O 1
ATOM 1543 N N . ASN A 1 199 ? 5.184 25.787 -5.954 1.00 89.00 199 ASN A N 1
ATOM 1544 C CA . ASN A 1 199 ? 5.463 26.323 -7.286 1.00 89.00 199 ASN A CA 1
ATOM 1545 C C . ASN A 1 199 ? 6.015 27.749 -7.207 1.00 89.00 199 ASN A C 1
ATOM 1547 O O . ASN A 1 199 ? 7.045 28.021 -7.802 1.00 89.00 199 ASN A O 1
ATOM 1551 N N . GLN A 1 200 ? 5.434 28.624 -6.381 1.00 90.50 200 GLN A N 1
ATOM 1552 C CA . GLN A 1 200 ? 5.952 29.984 -6.182 1.00 90.50 200 GLN A CA 1
ATOM 1553 C C . GLN A 1 200 ? 7.402 29.996 -5.660 1.00 90.50 200 GLN A C 1
ATOM 1555 O O . GLN A 1 200 ? 8.210 30.839 -6.052 1.00 90.50 200 GLN A O 1
ATOM 1560 N N . VAL A 1 201 ? 7.742 29.061 -4.767 1.00 88.50 201 VAL A N 1
ATOM 1561 C CA . VAL A 1 201 ? 9.119 28.883 -4.287 1.00 88.50 201 VAL A CA 1
ATOM 1562 C C . VAL A 1 201 ? 9.997 28.242 -5.367 1.00 88.50 201 VAL A C 1
ATOM 1564 O O . VAL A 1 201 ? 11.137 28.661 -5.542 1.00 88.50 201 VAL A O 1
ATOM 1567 N N . SER A 1 202 ? 9.471 27.272 -6.117 1.00 86.62 202 SER A N 1
ATOM 1568 C CA . SER A 1 202 ? 10.168 26.584 -7.207 1.00 86.62 202 SER A CA 1
ATOM 1569 C C . SER A 1 202 ? 10.502 27.521 -8.367 1.00 86.62 202 SER A C 1
ATOM 1571 O O . SER A 1 202 ? 11.578 27.397 -8.938 1.00 86.62 202 SER A O 1
ATOM 1573 N N . ASP A 1 203 ? 9.655 28.511 -8.657 1.00 84.12 203 ASP A N 1
ATOM 1574 C CA . ASP A 1 203 ? 9.887 29.533 -9.687 1.00 84.12 203 ASP A CA 1
ATOM 1575 C C . ASP A 1 203 ? 11.100 30.420 -9.361 1.00 84.12 203 ASP A C 1
ATOM 1577 O O . ASP A 1 203 ? 11.724 30.999 -10.249 1.00 84.12 203 ASP A O 1
ATOM 1581 N N . SER A 1 204 ? 11.471 30.506 -8.079 1.00 84.19 204 SER A N 1
ATOM 1582 C CA . SER A 1 204 ? 12.679 31.207 -7.629 1.00 84.19 204 SER A CA 1
ATOM 1583 C C . SER A 1 204 ? 13.937 30.328 -7.701 1.00 84.19 204 SER A C 1
ATOM 1585 O O . SER A 1 204 ? 15.048 30.832 -7.525 1.00 84.19 204 SER A O 1
ATOM 1587 N N . VAL A 1 205 ? 13.788 29.020 -7.945 1.00 83.88 205 VAL A N 1
ATOM 1588 C CA . VAL A 1 205 ? 14.892 28.059 -8.051 1.00 83.88 205 VAL A CA 1
ATOM 1589 C C . VAL A 1 205 ? 15.297 27.922 -9.516 1.00 83.88 205 VAL A C 1
ATOM 1591 O O . VAL A 1 205 ? 14.688 27.200 -10.302 1.00 83.88 205 VAL A O 1
ATOM 1594 N N . THR A 1 206 ? 16.371 28.608 -9.889 1.00 83.12 206 THR A N 1
ATOM 1595 C CA . THR A 1 206 ? 16.963 28.492 -11.223 1.00 83.12 206 THR A CA 1
ATOM 1596 C C . THR A 1 206 ? 17.823 27.223 -11.329 1.00 83.12 206 THR A C 1
ATOM 1598 O O . THR A 1 206 ? 18.405 26.764 -10.348 1.00 83.12 206 THR A O 1
ATOM 1601 N N . GLY A 1 207 ? 17.897 26.622 -12.523 1.00 86.12 207 GLY A N 1
ATOM 1602 C CA . GLY A 1 207 ? 18.716 25.425 -12.785 1.00 86.12 207 GLY A CA 1
ATOM 1603 C C . GLY A 1 207 ? 17.981 24.080 -12.718 1.00 86.12 207 GLY A C 1
ATOM 1604 O O . GLY A 1 207 ? 18.615 23.035 -12.851 1.00 86.12 207 GLY A O 1
ATOM 1605 N N . GLN A 1 208 ? 16.655 24.074 -12.556 1.00 80.38 208 GLN A N 1
ATOM 1606 C CA . GLN A 1 208 ? 15.864 22.855 -12.738 1.00 80.38 208 GLN A CA 1
ATOM 1607 C C . GLN A 1 208 ? 15.806 22.487 -14.225 1.00 80.38 208 GLN A C 1
ATOM 1609 O O . GLN A 1 208 ? 15.498 23.325 -15.071 1.00 80.38 208 GLN A O 1
ATOM 1614 N N . THR A 1 209 ? 16.103 21.229 -14.549 1.00 84.38 209 THR A N 1
ATOM 1615 C CA . THR A 1 209 ? 16.004 20.711 -15.918 1.00 84.38 209 THR A CA 1
ATOM 1616 C C . THR A 1 209 ? 14.777 19.810 -16.016 1.00 84.38 209 THR A C 1
ATOM 1618 O O . THR A 1 209 ? 14.668 18.809 -15.314 1.00 84.38 209 THR A O 1
ATOM 1621 N N . VAL A 1 210 ? 13.823 20.186 -16.867 1.00 82.12 210 VAL A N 1
ATOM 1622 C CA . VAL A 1 210 ? 12.668 19.354 -17.223 1.00 82.12 210 VAL A CA 1
ATOM 1623 C C . VAL A 1 210 ? 12.795 19.037 -18.701 1.00 82.12 210 VAL A C 1
ATOM 1625 O O . VAL A 1 210 ? 12.785 19.935 -19.540 1.00 82.12 210 VAL A O 1
ATOM 1628 N N . VAL A 1 211 ? 12.948 17.754 -19.013 1.00 84.44 211 VAL A N 1
ATOM 1629 C CA . VAL A 1 211 ? 12.922 17.278 -20.395 1.00 84.44 211 VAL A CA 1
ATOM 1630 C C . VAL A 1 211 ? 11.461 17.136 -20.812 1.00 84.44 211 VAL A C 1
ATOM 1632 O O . VAL A 1 211 ? 10.680 16.521 -20.087 1.00 84.44 211 VAL A O 1
ATOM 1635 N N . ASP A 1 212 ? 11.088 17.690 -21.969 1.00 89.12 212 ASP A N 1
ATOM 1636 C CA . ASP A 1 212 ? 9.753 17.491 -22.539 1.00 89.12 212 ASP A CA 1
ATOM 1637 C C . ASP A 1 212 ? 9.550 15.999 -22.861 1.00 89.12 212 ASP A C 1
ATOM 1639 O O . ASP A 1 212 ? 10.254 15.470 -23.727 1.00 89.12 212 ASP A O 1
ATOM 1643 N N . PRO A 1 213 ? 8.592 15.305 -22.216 1.00 88.69 213 PRO A N 1
ATOM 1644 C CA . PRO A 1 213 ? 8.347 13.892 -22.475 1.00 88.69 213 PRO A CA 1
ATOM 1645 C C . PRO A 1 213 ? 8.014 13.612 -23.943 1.00 88.69 213 PRO A C 1
ATOM 1647 O O . PRO A 1 213 ? 8.373 12.560 -24.464 1.00 88.69 213 PRO A O 1
ATOM 1650 N N . LYS A 1 214 ? 7.343 14.543 -24.632 1.00 89.19 214 LYS A N 1
ATOM 1651 C CA . LYS A 1 214 ? 6.974 14.367 -26.043 1.00 89.19 214 LYS A CA 1
ATOM 1652 C C . LYS A 1 214 ? 8.163 14.596 -26.969 1.00 89.19 214 LYS A C 1
ATOM 1654 O O . LYS A 1 214 ? 8.377 13.795 -27.879 1.00 89.19 214 LYS A O 1
ATOM 1659 N N . GLY A 1 215 ? 8.957 15.634 -26.715 1.00 91.12 215 GLY A N 1
ATOM 1660 C CA . GLY A 1 215 ? 10.225 15.866 -27.406 1.00 91.12 215 GLY A CA 1
ATOM 1661 C C . GLY A 1 215 ? 11.196 14.696 -27.243 1.00 91.12 215 GLY A C 1
ATOM 1662 O O . GLY A 1 215 ? 11.720 14.202 -28.236 1.00 91.12 215 GLY A O 1
ATOM 1663 N N . TYR A 1 216 ? 11.347 14.176 -26.021 1.00 89.31 216 TYR A N 1
ATOM 1664 C CA . TYR A 1 216 ? 12.216 13.032 -25.733 1.00 89.31 216 TYR A CA 1
ATOM 1665 C C . TYR A 1 216 ? 11.776 11.762 -26.465 1.00 89.31 216 TYR A C 1
ATOM 1667 O O . TYR A 1 216 ? 12.598 11.070 -27.056 1.00 89.31 216 TYR A O 1
ATOM 1675 N N . LEU A 1 217 ? 10.473 11.469 -26.489 1.00 89.50 217 LEU A N 1
ATOM 1676 C CA . LEU A 1 217 ? 9.957 10.323 -27.240 1.00 89.50 217 LEU A CA 1
ATOM 1677 C C . LEU A 1 217 ? 10.126 10.485 -28.755 1.00 89.50 217 LEU A C 1
ATOM 1679 O O . LEU A 1 217 ? 10.384 9.503 -29.444 1.00 89.50 217 LEU A O 1
ATOM 1683 N N . THR A 1 218 ? 10.008 11.708 -29.273 1.00 90.31 218 THR A N 1
ATOM 1684 C CA . THR A 1 218 ? 10.216 11.991 -30.702 1.00 90.31 218 THR A CA 1
ATOM 1685 C C . THR A 1 218 ? 11.682 11.806 -31.091 1.00 90.31 218 THR A C 1
ATOM 1687 O O . THR A 1 218 ? 11.973 11.181 -32.110 1.00 90.31 218 THR A O 1
ATOM 1690 N N . ASP A 1 219 ? 12.601 12.288 -30.254 1.00 90.38 219 ASP A N 1
ATOM 1691 C CA . ASP A 1 219 ? 14.040 12.097 -30.437 1.00 90.38 219 ASP A CA 1
ATOM 1692 C C . ASP A 1 219 ? 14.410 10.606 -30.384 1.00 90.38 219 ASP A C 1
ATOM 1694 O O . ASP A 1 219 ? 15.013 10.079 -31.320 1.00 90.38 219 ASP A O 1
ATOM 1698 N N . LEU A 1 220 ? 13.912 9.871 -29.381 1.00 86.38 220 LEU A N 1
ATOM 1699 C CA . LEU A 1 220 ? 14.098 8.419 -29.291 1.00 86.38 220 LEU A CA 1
ATOM 1700 C C . LEU A 1 220 ? 13.547 7.667 -30.507 1.00 86.38 220 LEU A C 1
ATOM 1702 O O . LEU A 1 220 ? 14.184 6.724 -30.973 1.00 86.38 220 LEU A O 1
ATOM 1706 N N . GLN A 1 221 ? 12.398 8.082 -31.045 1.00 82.31 221 GLN A N 1
ATOM 1707 C CA . GLN A 1 221 ? 11.828 7.490 -32.255 1.00 82.31 221 GLN A CA 1
ATOM 1708 C C . GLN A 1 221 ? 12.712 7.748 -33.484 1.00 82.31 221 GLN A C 1
ATOM 1710 O O . GLN A 1 221 ? 12.814 6.887 -34.357 1.00 82.31 221 GLN A O 1
ATOM 1715 N N . SER A 1 222 ? 13.373 8.906 -33.549 1.00 82.69 222 SER A N 1
ATOM 1716 C CA . SER A 1 222 ? 14.298 9.241 -34.636 1.00 82.69 222 SER A CA 1
ATOM 1717 C C . SER A 1 222 ? 15.609 8.442 -34.584 1.00 82.69 222 SER A C 1
ATOM 1719 O O . SER A 1 222 ? 16.223 8.207 -35.623 1.00 82.69 222 SER A O 1
ATOM 1721 N N . MET A 1 223 ? 16.001 7.962 -33.397 1.00 78.88 223 MET A N 1
ATOM 1722 C CA . MET A 1 223 ? 17.195 7.135 -33.184 1.00 78.88 223 MET A CA 1
ATOM 1723 C C . MET A 1 223 ? 16.999 5.649 -33.511 1.00 78.88 223 MET A C 1
ATOM 1725 O O . MET A 1 223 ? 17.975 4.896 -33.499 1.00 78.88 223 MET A O 1
ATOM 1729 N N . ILE A 1 224 ? 15.772 5.193 -33.783 1.00 75.56 224 ILE A N 1
ATOM 1730 C CA . ILE A 1 224 ? 15.520 3.792 -34.138 1.00 75.56 224 ILE A CA 1
ATOM 1731 C C . ILE A 1 224 ? 16.123 3.525 -35.527 1.00 75.56 224 ILE A C 1
ATOM 1733 O O . ILE A 1 224 ? 15.696 4.147 -36.505 1.00 75.56 224 ILE A O 1
ATOM 1737 N N . PRO A 1 225 ? 17.097 2.600 -35.657 1.00 72.31 225 PRO A N 1
ATOM 1738 C CA . PRO A 1 225 ? 17.665 2.257 -36.953 1.00 72.31 225 PRO A CA 1
ATOM 1739 C C . PRO A 1 225 ? 16.570 1.744 -37.897 1.00 72.31 225 PRO A C 1
ATOM 1741 O O . PRO A 1 225 ? 15.901 0.759 -37.599 1.00 72.31 225 PRO A O 1
ATOM 1744 N N . GLN A 1 226 ? 16.405 2.391 -39.055 1.00 65.44 226 GLN A N 1
ATOM 1745 C CA . GLN A 1 226 ? 15.394 2.032 -40.066 1.00 65.44 226 GLN A CA 1
ATOM 1746 C C . GLN A 1 226 ? 15.680 0.690 -40.772 1.00 65.44 226 GLN A C 1
ATOM 1748 O O . GLN A 1 226 ? 14.848 0.179 -41.518 1.00 65.44 226 GLN A O 1
ATOM 1753 N N . TYR A 1 227 ? 16.851 0.091 -40.531 1.00 63.72 227 TYR A N 1
ATOM 1754 C CA . TYR A 1 227 ? 17.215 -1.227 -41.044 1.00 63.72 227 TYR A CA 1
ATOM 1755 C C . TYR A 1 227 ? 16.689 -2.326 -40.110 1.00 63.72 227 TYR A C 1
ATOM 1757 O O . TYR A 1 227 ? 17.379 -2.818 -39.218 1.00 63.72 227 TYR A O 1
ATOM 1765 N N . GLY A 1 228 ? 15.425 -2.692 -40.324 1.00 62.34 228 GLY A N 1
ATOM 1766 C CA . GLY A 1 228 ? 14.712 -3.746 -39.604 1.00 62.34 228 GLY A CA 1
ATOM 1767 C C . GLY A 1 228 ? 15.014 -5.143 -40.142 1.00 62.34 228 GLY A C 1
ATOM 1768 O O . GLY A 1 228 ? 14.200 -5.728 -40.848 1.00 62.34 228 GLY A O 1
ATOM 1769 N N . GLY A 1 229 ? 16.182 -5.691 -39.807 1.00 67.19 229 GLY A N 1
ATOM 1770 C CA . GLY A 1 229 ? 16.384 -7.140 -39.861 1.00 67.19 229 GLY A CA 1
ATOM 1771 C C . GLY A 1 229 ? 15.846 -7.792 -38.586 1.00 67.19 229 GLY A C 1
ATOM 1772 O O . GLY A 1 229 ? 16.060 -7.264 -37.493 1.00 67.19 229 GLY A O 1
ATOM 1773 N N . ASP A 1 230 ? 15.189 -8.950 -38.694 1.00 78.44 230 ASP A N 1
ATOM 1774 C CA . ASP A 1 230 ? 14.765 -9.710 -37.518 1.00 78.44 230 ASP A CA 1
ATOM 1775 C C . ASP A 1 230 ? 15.976 -10.022 -36.632 1.00 78.44 230 ASP A C 1
ATOM 1777 O O . ASP A 1 230 ? 16.924 -10.703 -37.034 1.00 78.44 230 ASP A O 1
ATOM 1781 N N . ILE A 1 231 ? 15.945 -9.556 -35.381 1.00 81.38 231 ILE A N 1
ATOM 1782 C CA . ILE A 1 231 ? 17.039 -9.750 -34.415 1.00 81.38 231 ILE A CA 1
ATOM 1783 C C . ILE A 1 231 ? 17.427 -11.228 -34.252 1.00 81.38 231 ILE A C 1
ATOM 1785 O O . ILE A 1 231 ? 18.586 -11.553 -33.979 1.00 81.38 231 ILE A O 1
ATOM 1789 N N . ASN A 1 232 ? 16.466 -12.134 -34.436 1.00 84.69 232 ASN A N 1
ATOM 1790 C CA . ASN A 1 232 ? 16.690 -13.572 -34.382 1.00 84.69 232 ASN A CA 1
ATOM 1791 C C . ASN A 1 232 ? 17.474 -14.077 -35.595 1.00 84.69 232 ASN A C 1
ATOM 1793 O O . ASN A 1 232 ? 18.401 -14.869 -35.427 1.00 84.69 232 ASN A O 1
ATOM 1797 N N . ASP A 1 233 ? 17.174 -13.584 -36.790 1.00 87.25 233 ASP A N 1
ATOM 1798 C CA . ASP A 1 233 ? 17.889 -13.976 -38.001 1.00 87.25 233 ASP A CA 1
ATOM 1799 C C . ASP A 1 233 ? 19.276 -13.341 -38.064 1.00 87.25 233 ASP A C 1
ATOM 1801 O O . ASP A 1 233 ? 20.229 -14.008 -38.457 1.00 87.25 233 ASP A O 1
ATOM 1805 N N . ILE A 1 234 ? 19.451 -12.136 -37.516 1.00 86.56 234 ILE A N 1
ATOM 1806 C CA . ILE A 1 234 ? 20.775 -11.538 -37.298 1.00 86.56 234 ILE A CA 1
ATOM 1807 C C . ILE A 1 234 ? 21.626 -12.426 -36.371 1.00 86.56 234 ILE A C 1
ATOM 1809 O O . ILE A 1 234 ? 22.816 -12.632 -36.614 1.00 86.56 234 ILE A O 1
ATOM 1813 N N . LYS A 1 235 ? 21.046 -12.985 -35.298 1.00 89.62 235 LYS A N 1
ATOM 1814 C CA . LYS A 1 235 ? 21.763 -13.913 -34.401 1.00 89.62 235 LYS A CA 1
ATOM 1815 C C . LYS A 1 235 ? 22.138 -15.219 -35.106 1.00 89.62 235 LYS A C 1
ATOM 1817 O O . LYS A 1 235 ? 23.258 -15.694 -34.918 1.00 89.62 235 LYS A O 1
ATOM 1822 N N . LYS A 1 236 ? 21.246 -15.775 -35.932 1.00 91.12 236 LYS A N 1
ATOM 1823 C CA . LYS A 1 236 ? 21.549 -16.962 -36.752 1.00 91.12 236 LYS A CA 1
ATOM 1824 C C . LYS A 1 236 ? 22.648 -16.666 -37.775 1.00 91.12 236 LYS A C 1
ATOM 1826 O O . LYS A 1 236 ? 23.591 -17.444 -37.883 1.00 91.12 236 LYS A O 1
ATOM 1831 N N . ALA A 1 237 ? 22.574 -15.525 -38.460 1.00 89.12 237 ALA A N 1
ATOM 1832 C CA . ALA A 1 237 ? 23.577 -15.081 -39.421 1.00 89.12 237 ALA A CA 1
ATOM 1833 C C . ALA A 1 237 ? 24.952 -14.899 -38.762 1.00 89.12 237 ALA A C 1
ATOM 1835 O O . ALA A 1 237 ? 25.946 -15.359 -39.313 1.00 89.12 237 ALA A O 1
ATOM 1836 N N . ARG A 1 238 ? 25.020 -14.334 -37.545 1.00 91.94 238 ARG A N 1
ATOM 1837 C CA . ARG A 1 238 ? 26.273 -14.268 -36.767 1.00 91.94 238 ARG A CA 1
ATOM 1838 C C . ARG A 1 238 ? 26.862 -15.645 -36.502 1.00 91.94 238 ARG A C 1
ATOM 1840 O O . ARG A 1 238 ? 28.066 -15.819 -36.633 1.00 91.94 238 ARG A O 1
ATOM 1847 N N . LEU A 1 239 ? 26.033 -16.609 -36.106 1.00 92.88 239 LEU A N 1
ATOM 1848 C CA . LEU A 1 239 ? 26.490 -17.965 -35.810 1.00 92.88 239 LEU A CA 1
ATOM 1849 C C . LEU A 1 239 ? 27.007 -18.660 -37.074 1.00 92.88 239 LEU A C 1
ATOM 1851 O O . L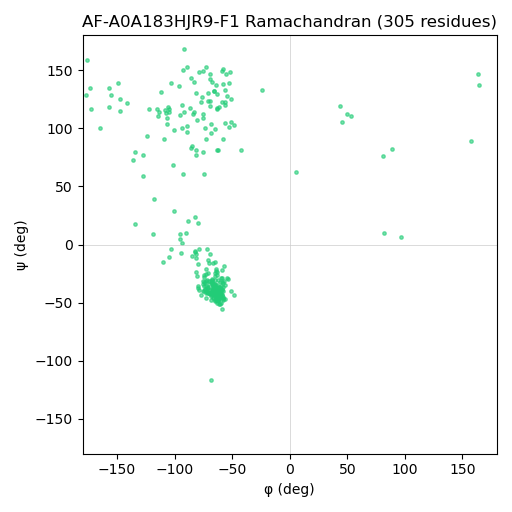EU A 1 239 ? 28.074 -19.266 -37.034 1.00 92.88 239 LEU A O 1
ATOM 1855 N N . LEU A 1 240 ? 26.293 -18.516 -38.193 1.00 92.62 240 LEU A N 1
ATOM 1856 C CA . LEU A 1 240 ? 26.698 -19.053 -39.491 1.00 92.62 240 LEU A CA 1
ATOM 1857 C C . LEU A 1 240 ? 28.004 -18.419 -39.972 1.00 92.62 240 LEU A C 1
ATOM 1859 O O . LEU A 1 240 ? 28.945 -19.119 -40.319 1.00 92.62 240 LEU A O 1
ATOM 1863 N N . LEU A 1 241 ? 28.105 -17.093 -39.970 1.00 91.06 241 LEU A N 1
ATOM 1864 C CA . LEU A 1 241 ? 29.315 -16.417 -40.431 1.00 91.06 241 LEU A CA 1
ATOM 1865 C C . LEU A 1 241 ? 30.505 -16.673 -39.493 1.00 91.06 241 LEU A C 1
ATOM 1867 O O . LEU A 1 241 ? 31.635 -16.821 -39.959 1.00 91.06 241 LEU A O 1
ATOM 1871 N N 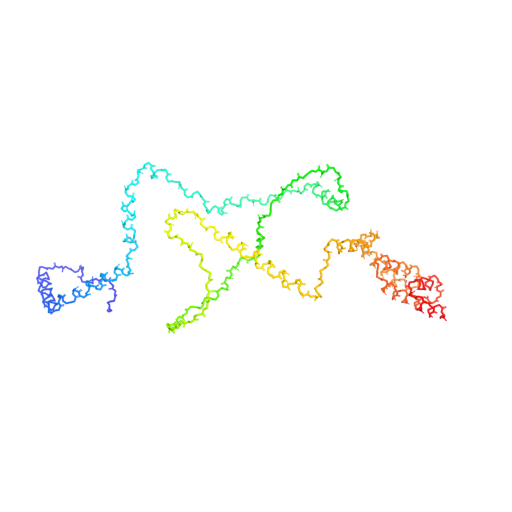. LYS A 1 242 ? 30.248 -16.838 -38.186 1.00 92.75 242 LYS A N 1
ATOM 1872 C CA . LYS A 1 242 ? 31.242 -17.293 -37.209 1.00 92.75 242 LYS A CA 1
ATOM 1873 C C . LYS A 1 242 ? 31.760 -18.698 -37.525 1.00 92.75 242 LYS A C 1
ATOM 1875 O O . LYS A 1 242 ? 32.971 -18.895 -37.491 1.00 92.75 242 LYS A O 1
ATOM 1880 N N . SER A 1 243 ? 30.888 -19.655 -37.842 1.00 93.94 243 SER A N 1
ATOM 1881 C CA . SER A 1 243 ? 31.354 -20.991 -38.219 1.00 93.94 243 SER A CA 1
ATOM 1882 C C . SER A 1 243 ? 32.126 -20.954 -39.540 1.00 93.94 243 SER A C 1
ATOM 1884 O O . SER A 1 243 ? 33.189 -21.559 -39.625 1.00 93.94 243 SER A O 1
ATOM 1886 N N . VAL A 1 244 ? 31.688 -20.160 -40.526 1.00 92.00 244 VAL A N 1
ATOM 1887 C CA . VAL A 1 244 ? 32.381 -20.015 -41.820 1.00 92.00 244 VAL A CA 1
ATOM 1888 C C . VAL A 1 244 ? 33.799 -19.439 -41.668 1.00 92.00 244 VAL A C 1
ATOM 1890 O O . VAL A 1 244 ? 34.717 -19.931 -42.328 1.00 92.00 244 VAL A O 1
ATOM 1893 N N . ARG A 1 245 ? 34.021 -18.434 -40.803 1.00 88.50 245 ARG A N 1
ATOM 1894 C CA . ARG A 1 245 ? 35.375 -17.882 -40.550 1.00 88.50 245 ARG A CA 1
ATOM 1895 C C . ARG A 1 245 ? 36.289 -18.845 -39.789 1.00 88.50 245 ARG A C 1
ATOM 1897 O O . ARG A 1 245 ? 37.502 -18.812 -39.984 1.00 88.50 245 ARG A O 1
ATOM 1904 N N . GLU A 1 246 ? 35.721 -19.686 -38.926 1.00 88.81 246 GLU A N 1
ATOM 1905 C CA . GLU A 1 246 ? 36.470 -20.691 -38.163 1.00 88.81 246 GLU A CA 1
ATOM 1906 C C . GLU A 1 246 ? 36.870 -21.875 -39.050 1.00 88.81 246 GLU A C 1
ATOM 1908 O O . GLU A 1 246 ? 38.007 -22.336 -38.971 1.00 88.81 246 GLU A O 1
ATOM 1913 N N . THR A 1 247 ? 35.986 -22.324 -39.946 1.00 90.19 247 THR A N 1
ATOM 1914 C CA . THR A 1 247 ? 36.295 -23.413 -40.883 1.00 90.19 247 THR A CA 1
ATOM 1915 C C . THR A 1 247 ? 37.216 -22.965 -42.013 1.00 90.19 247 THR A C 1
ATOM 1917 O O . THR A 1 247 ? 38.071 -23.736 -42.437 1.00 90.19 247 THR A O 1
ATOM 1920 N N . ASN A 1 248 ? 37.068 -21.724 -42.498 1.00 86.06 248 ASN A N 1
ATOM 1921 C CA . ASN A 1 248 ? 37.819 -21.204 -43.644 1.00 86.06 248 ASN A CA 1
ATOM 1922 C C . ASN A 1 248 ? 38.526 -19.868 -43.331 1.00 86.06 248 ASN A C 1
ATOM 1924 O O . ASN A 1 248 ? 38.100 -18.817 -43.818 1.00 86.06 248 ASN A O 1
ATOM 1928 N N . PRO A 1 249 ? 39.658 -19.874 -42.598 1.00 84.38 249 PRO A N 1
ATOM 1929 C CA . PRO A 1 249 ? 40.376 -18.642 -42.250 1.00 84.38 249 PRO A CA 1
ATOM 1930 C C . PRO A 1 249 ? 40.931 -17.863 -43.452 1.00 84.38 249 PRO A C 1
ATOM 1932 O O . PRO A 1 249 ? 41.094 -16.650 -43.371 1.00 84.38 249 PRO A O 1
ATOM 1935 N N . ARG A 1 250 ? 41.201 -18.549 -44.571 1.00 84.38 250 ARG A N 1
ATOM 1936 C CA . ARG A 1 250 ? 41.777 -17.981 -45.805 1.00 84.38 250 ARG A CA 1
ATOM 1937 C C . ARG A 1 250 ? 40.740 -17.462 -46.808 1.00 84.38 250 ARG A C 1
ATOM 1939 O O . ARG A 1 250 ? 41.099 -17.186 -47.946 1.00 84.38 250 ARG A O 1
ATOM 1946 N N . HIS A 1 251 ? 39.465 -17.372 -46.431 1.00 87.50 251 HIS A N 1
ATOM 1947 C CA . HIS A 1 251 ? 38.392 -16.932 -47.324 1.00 87.50 251 HIS A CA 1
ATOM 1948 C C . HIS A 1 251 ? 38.018 -15.455 -47.066 1.00 87.50 251 HIS A C 1
ATOM 1950 O O . HIS A 1 251 ? 37.253 -15.184 -46.137 1.00 87.50 251 HIS A O 1
ATOM 1956 N N . PRO A 1 252 ? 38.518 -14.487 -47.865 1.00 85.69 252 PRO A N 1
ATOM 1957 C CA . PRO A 1 252 ? 38.275 -13.060 -47.626 1.00 85.69 252 PRO A CA 1
ATOM 1958 C C . PRO A 1 252 ? 36.788 -12.639 -47.598 1.00 85.69 252 PRO A C 1
ATOM 1960 O O . PRO A 1 252 ? 36.417 -11.894 -46.689 1.00 85.69 252 PRO A O 1
ATOM 1963 N N . PRO A 1 253 ? 35.886 -13.153 -48.465 1.00 88.88 253 PRO A N 1
ATOM 1964 C CA . PRO A 1 253 ? 34.472 -12.770 -48.423 1.00 88.88 253 PRO A CA 1
ATOM 1965 C C . PRO A 1 253 ? 33.751 -13.157 -47.126 1.00 88.88 253 PRO A C 1
ATOM 1967 O O . PRO A 1 253 ? 32.760 -12.522 -46.776 1.00 88.88 253 PRO A O 1
ATOM 1970 N N . ALA A 1 254 ? 34.232 -14.165 -46.385 1.00 90.06 254 ALA A N 1
ATOM 1971 C CA . ALA A 1 254 ? 33.635 -14.533 -45.097 1.00 90.06 254 ALA A CA 1
ATOM 1972 C C . ALA A 1 254 ? 33.856 -13.448 -44.035 1.00 90.06 254 ALA A C 1
ATOM 1974 O O . ALA A 1 254 ? 32.939 -13.129 -43.275 1.00 90.06 254 ALA A O 1
ATOM 1975 N N . TRP A 1 255 ? 35.050 -12.856 -44.006 1.00 90.81 255 TRP A N 1
ATOM 1976 C CA . TRP A 1 255 ? 35.391 -11.761 -43.099 1.00 90.81 255 TRP A CA 1
ATOM 1977 C C . TRP A 1 255 ? 34.645 -10.479 -43.473 1.00 90.81 255 TRP A C 1
ATOM 1979 O O . TRP A 1 255 ? 34.048 -9.846 -42.604 1.00 90.81 255 TRP A O 1
ATOM 1989 N N . ILE A 1 256 ? 34.565 -10.171 -44.773 1.00 89.81 256 ILE A N 1
ATOM 1990 C CA . ILE A 1 256 ? 33.817 -9.019 -45.299 1.00 89.81 256 ILE A CA 1
ATOM 1991 C C . ILE A 1 256 ? 32.319 -9.143 -44.981 1.00 89.81 256 ILE A C 1
ATOM 1993 O O . ILE A 1 256 ? 31.720 -8.211 -44.448 1.00 89.81 256 ILE A O 1
ATOM 1997 N N . ALA A 1 257 ? 31.703 -10.301 -45.240 1.00 88.88 257 ALA A N 1
ATOM 1998 C CA . ALA A 1 257 ? 30.288 -10.528 -44.939 1.00 88.88 257 ALA A CA 1
ATOM 1999 C C . ALA A 1 257 ? 29.987 -10.413 -43.436 1.00 88.88 257 ALA A C 1
ATOM 2001 O O . ALA A 1 257 ? 28.971 -9.839 -43.046 1.00 88.88 257 ALA A O 1
ATOM 2002 N N . SER A 1 258 ? 30.885 -10.921 -42.588 1.00 89.25 258 SER A N 1
ATOM 2003 C CA . SER A 1 258 ? 30.749 -10.835 -41.131 1.00 89.25 258 SER A CA 1
ATOM 2004 C C . SER A 1 258 ? 30.831 -9.393 -40.624 1.00 89.25 258 SER A C 1
ATOM 2006 O O . SER A 1 258 ? 30.057 -8.998 -39.755 1.00 89.25 258 SER A O 1
ATOM 2008 N N . ALA A 1 259 ? 31.734 -8.589 -41.183 1.00 90.50 259 ALA A N 1
ATOM 2009 C CA . ALA A 1 259 ? 31.874 -7.187 -40.816 1.00 90.50 259 ALA A CA 1
ATOM 2010 C C . ALA A 1 259 ? 30.704 -6.330 -41.299 1.00 90.50 259 ALA A C 1
ATOM 2012 O O . ALA A 1 259 ? 30.178 -5.534 -40.525 1.00 90.50 259 ALA A O 1
ATOM 2013 N N . ARG A 1 260 ? 30.234 -6.556 -42.533 1.00 88.69 260 ARG A N 1
ATOM 2014 C CA . ARG A 1 260 ? 29.032 -5.905 -43.072 1.00 88.69 260 ARG A CA 1
ATOM 2015 C C . ARG A 1 260 ? 27.786 -6.246 -42.258 1.00 88.69 260 ARG A C 1
ATOM 2017 O O . ARG A 1 260 ? 26.948 -5.379 -42.037 1.00 88.69 260 ARG A O 1
ATOM 2024 N N . LEU A 1 261 ? 27.677 -7.478 -41.751 1.00 88.38 261 LEU A N 1
ATOM 2025 C CA . LEU A 1 261 ? 26.591 -7.848 -40.841 1.00 88.38 261 LEU A CA 1
ATOM 2026 C C . LEU A 1 261 ? 26.628 -7.002 -39.557 1.00 88.38 261 LEU A C 1
ATOM 2028 O O . LEU A 1 261 ? 25.59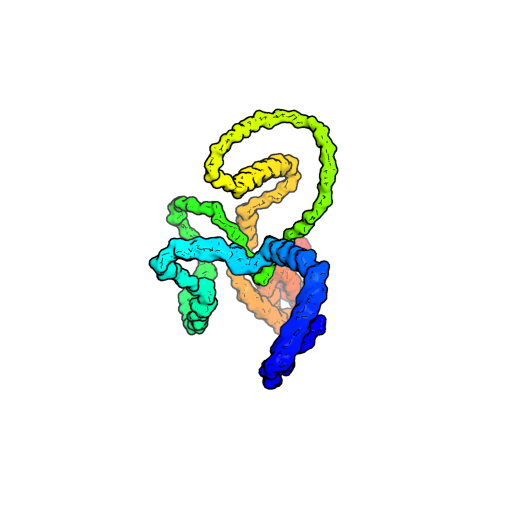2 -6.512 -39.121 1.00 88.38 261 LEU A O 1
ATOM 2032 N N . GLU A 1 262 ? 27.798 -6.806 -38.946 1.00 88.88 262 GLU A N 1
ATOM 2033 C CA . GLU A 1 262 ? 27.912 -5.998 -37.723 1.00 88.88 262 GLU A CA 1
ATOM 2034 C C . GLU A 1 262 ? 27.803 -4.483 -37.980 1.00 88.88 262 GLU A C 1
ATOM 2036 O O . GLU A 1 262 ? 27.332 -3.759 -37.099 1.00 88.88 262 GLU A O 1
ATOM 2041 N N . GLU A 1 263 ? 28.153 -4.008 -39.182 1.00 87.38 263 GLU A N 1
ATOM 2042 C CA . GLU A 1 263 ? 27.896 -2.635 -39.650 1.00 87.38 263 GLU A CA 1
ATOM 2043 C C . GLU A 1 263 ? 26.389 -2.352 -39.699 1.00 87.38 263 GLU A C 1
ATOM 2045 O O . GLU A 1 263 ? 25.927 -1.396 -39.077 1.00 87.38 263 GLU A O 1
ATOM 2050 N N . VAL A 1 264 ? 25.610 -3.227 -40.348 1.00 86.12 264 VAL A N 1
ATOM 2051 C CA . VAL A 1 264 ? 24.146 -3.084 -40.482 1.00 86.12 264 VAL A CA 1
ATOM 2052 C C . VAL A 1 264 ? 23.441 -3.107 -39.122 1.00 86.12 264 VAL A C 1
ATOM 2054 O O . VAL A 1 264 ? 22.426 -2.442 -38.934 1.00 86.12 264 VAL A O 1
ATOM 2057 N N . VAL A 1 265 ? 23.990 -3.827 -38.140 1.00 84.19 265 VAL A N 1
ATOM 2058 C CA . VAL A 1 265 ? 23.439 -3.886 -36.774 1.00 84.19 265 VAL A CA 1
ATOM 2059 C C . VAL A 1 265 ? 23.870 -2.683 -35.915 1.00 84.19 265 VAL A C 1
ATOM 2061 O O . VAL A 1 265 ? 23.424 -2.540 -34.778 1.00 84.19 265 VAL A O 1
ATOM 2064 N N . GLY A 1 266 ? 24.743 -1.812 -36.426 1.00 82.44 266 GLY A N 1
ATOM 2065 C CA . GLY A 1 266 ? 25.231 -0.624 -35.723 1.00 82.44 266 GLY A CA 1
ATOM 2066 C C . GLY A 1 266 ? 26.381 -0.890 -34.745 1.00 82.44 266 GLY A C 1
ATOM 2067 O O . GLY A 1 266 ? 26.775 0.001 -33.993 1.00 82.44 266 GLY A O 1
ATOM 2068 N N . LYS A 1 267 ? 26.974 -2.093 -34.744 1.00 86.25 267 LYS A N 1
ATOM 2069 C CA . LYS A 1 267 ? 28.126 -2.452 -33.893 1.00 86.25 267 LYS A CA 1
ATOM 2070 C C . LYS A 1 267 ? 29.451 -2.214 -34.616 1.00 86.25 267 LYS A C 1
ATOM 2072 O O . LYS A 1 267 ? 30.272 -3.120 -34.767 1.00 86.25 267 LYS A O 1
ATOM 2077 N N . LEU A 1 268 ? 29.696 -0.960 -34.996 1.00 88.31 268 LEU A N 1
ATOM 2078 C CA . LEU A 1 268 ? 30.865 -0.555 -35.791 1.00 88.31 268 LEU A CA 1
ATOM 2079 C C . LEU A 1 268 ? 32.212 -0.944 -35.161 1.00 88.31 268 LEU A C 1
ATOM 2081 O O . LEU A 1 268 ? 33.149 -1.277 -35.876 1.00 88.31 268 LEU A O 1
ATOM 2085 N N . GLN A 1 269 ? 32.333 -0.925 -33.829 1.00 89.19 269 GLN A N 1
ATOM 2086 C CA . GLN A 1 269 ? 33.581 -1.317 -33.160 1.00 89.19 269 GLN A CA 1
ATOM 2087 C C . GLN A 1 269 ? 33.886 -2.814 -33.323 1.00 89.19 269 GLN A C 1
ATOM 2089 O O . GLN A 1 269 ? 35.041 -3.185 -33.511 1.00 89.19 269 GLN A O 1
ATOM 2094 N N . VAL A 1 270 ? 32.862 -3.671 -33.267 1.00 90.44 270 VAL A N 1
ATOM 2095 C CA . VAL A 1 270 ? 33.028 -5.120 -33.454 1.00 90.44 270 VAL A CA 1
ATOM 2096 C C . VAL A 1 270 ? 33.366 -5.421 -34.911 1.00 90.44 270 VAL A C 1
ATOM 2098 O O . VAL A 1 270 ? 34.273 -6.208 -35.161 1.00 90.44 270 VAL A O 1
ATOM 2101 N N . ALA A 1 271 ? 32.701 -4.745 -35.855 1.00 89.75 271 ALA A N 1
ATOM 2102 C CA . ALA A 1 271 ? 33.005 -4.846 -37.282 1.00 89.75 271 ALA A CA 1
ATOM 2103 C C . ALA A 1 271 ? 34.473 -4.493 -37.581 1.00 89.75 271 ALA A C 1
ATOM 2105 O O . ALA A 1 271 ? 35.164 -5.257 -38.251 1.00 89.75 271 ALA A O 1
ATOM 2106 N N . ARG A 1 272 ? 34.969 -3.385 -37.008 1.00 90.69 272 ARG A N 1
ATOM 2107 C CA . ARG A 1 272 ? 36.366 -2.942 -37.138 1.00 90.69 272 ARG A CA 1
ATOM 2108 C C . ARG A 1 272 ? 37.360 -3.978 -36.615 1.00 90.69 272 ARG A C 1
ATOM 2110 O O . ARG A 1 272 ? 38.269 -4.375 -37.333 1.00 90.69 272 ARG A O 1
ATOM 2117 N N . ASN A 1 273 ? 37.151 -4.478 -35.397 1.00 90.94 273 ASN A N 1
ATOM 2118 C CA . ASN A 1 273 ? 38.034 -5.492 -34.814 1.00 90.94 273 ASN A CA 1
ATOM 2119 C C . ASN A 1 273 ? 38.061 -6.787 -35.649 1.00 90.94 273 ASN A C 1
ATOM 2121 O O . ASN A 1 273 ? 39.107 -7.414 -35.783 1.00 90.94 273 ASN A O 1
ATOM 2125 N N . LEU A 1 274 ? 36.916 -7.180 -36.216 1.00 89.69 274 LEU A N 1
ATOM 2126 C CA . LEU A 1 274 ? 36.802 -8.395 -37.018 1.00 89.69 274 LEU A CA 1
ATOM 2127 C C . LEU A 1 274 ? 37.502 -8.274 -38.382 1.00 89.69 274 LEU A C 1
ATOM 2129 O O . LEU A 1 274 ? 38.086 -9.247 -38.851 1.00 89.69 274 LEU A O 1
ATOM 2133 N N . ILE A 1 275 ? 37.451 -7.100 -39.022 1.00 89.31 275 ILE A N 1
ATOM 2134 C CA . ILE A 1 275 ? 38.182 -6.867 -40.274 1.00 89.31 275 ILE A CA 1
ATOM 2135 C C . ILE A 1 275 ? 39.686 -6.823 -40.042 1.00 89.31 275 ILE A C 1
ATOM 2137 O O . ILE A 1 275 ? 40.402 -7.430 -40.827 1.00 89.31 275 ILE A O 1
ATOM 2141 N N . ILE A 1 276 ? 40.162 -6.219 -38.948 1.00 88.62 276 ILE A N 1
ATOM 2142 C CA . ILE A 1 276 ? 41.589 -6.266 -38.588 1.00 88.62 276 ILE A CA 1
ATOM 2143 C C . ILE A 1 276 ? 42.052 -7.725 -38.421 1.00 88.62 276 ILE A C 1
ATOM 2145 O O . ILE A 1 276 ? 43.026 -8.135 -39.043 1.00 88.62 276 ILE A O 1
ATOM 2149 N N . GLU A 1 277 ? 41.292 -8.551 -37.687 1.00 88.31 277 GLU A N 1
ATOM 2150 C CA . GLU A 1 277 ? 41.575 -9.994 -37.551 1.00 88.31 277 GLU A CA 1
ATOM 2151 C C . GLU A 1 277 ? 41.575 -10.720 -38.915 1.00 88.31 277 GLU A C 1
ATOM 2153 O O . GLU A 1 277 ? 42.315 -11.686 -39.121 1.00 88.31 277 GLU A O 1
ATOM 2158 N N . GLY A 1 278 ? 40.746 -10.258 -39.857 1.00 86.56 278 GLY A N 1
ATOM 2159 C CA . GLY A 1 278 ? 40.709 -10.738 -41.237 1.00 86.56 278 GLY A CA 1
ATOM 2160 C C . GLY A 1 278 ? 41.935 -10.327 -42.063 1.00 86.56 278 GLY A C 1
ATOM 2161 O O . GLY A 1 278 ? 42.458 -11.168 -42.798 1.00 86.56 278 GLY A O 1
ATOM 2162 N N . CYS A 1 279 ? 42.415 -9.085 -41.918 1.00 85.38 279 CYS A N 1
ATOM 2163 C CA . CYS A 1 279 ? 43.620 -8.561 -42.574 1.00 85.38 279 CYS A CA 1
ATOM 2164 C C . CYS A 1 279 ? 44.858 -9.360 -42.156 1.00 85.38 279 CYS A C 1
ATOM 2166 O O . CYS A 1 279 ? 45.606 -9.827 -43.014 1.00 85.38 279 CYS A O 1
ATOM 2168 N N . ASP A 1 280 ? 45.015 -9.615 -40.854 1.00 86.50 280 ASP A N 1
ATOM 2169 C CA . ASP A 1 280 ? 46.161 -10.355 -40.308 1.00 86.50 280 ASP A CA 1
ATOM 2170 C C . ASP A 1 280 ? 46.235 -11.792 -40.846 1.00 86.50 280 ASP A C 1
ATOM 2172 O O . ASP A 1 280 ? 47.309 -12.346 -41.094 1.00 86.50 280 ASP A O 1
ATOM 2176 N N . ARG A 1 281 ? 45.073 -12.426 -41.043 1.00 84.62 281 ARG A N 1
ATOM 2177 C CA . ARG A 1 281 ? 44.974 -13.801 -41.557 1.00 84.62 281 ARG A CA 1
ATOM 2178 C C . ARG A 1 281 ? 45.117 -13.878 -43.072 1.00 84.62 281 ARG A C 1
ATOM 2180 O O . ARG A 1 281 ? 45.523 -14.927 -43.584 1.00 84.62 281 ARG A O 1
ATOM 2187 N N . ASN A 1 282 ? 44.765 -12.810 -43.784 1.00 80.38 282 ASN A N 1
ATOM 2188 C CA . ASN A 1 282 ? 44.837 -12.737 -45.235 1.00 80.38 282 ASN A CA 1
ATOM 2189 C C . ASN A 1 282 ? 45.473 -11.423 -45.722 1.00 80.38 282 ASN A C 1
ATOM 2191 O O . ASN A 1 282 ? 44.773 -10.539 -46.218 1.00 80.38 282 ASN A O 1
ATOM 2195 N N . PRO A 1 283 ? 46.813 -11.329 -45.694 1.00 80.12 283 PRO A N 1
ATOM 2196 C CA . PRO A 1 283 ? 47.511 -10.117 -46.113 1.00 80.12 283 PRO A CA 1
ATOM 2197 C C . PRO A 1 283 ? 47.463 -9.877 -47.631 1.00 80.12 283 PRO A C 1
ATOM 2199 O O . PRO A 1 283 ? 47.805 -8.794 -48.087 1.00 80.12 283 PRO A O 1
ATOM 2202 N N . LYS A 1 284 ? 47.057 -10.869 -48.438 1.00 80.00 284 LYS A N 1
ATOM 2203 C CA . LYS A 1 284 ? 47.110 -10.798 -49.911 1.00 80.00 284 LYS A CA 1
ATOM 2204 C C . LYS A 1 284 ? 45.809 -10.324 -50.565 1.00 80.00 284 LYS A C 1
ATOM 2206 O O . LYS A 1 284 ? 45.786 -10.168 -51.782 1.00 80.00 284 LYS A O 1
ATOM 2211 N N . SER A 1 285 ? 44.720 -10.164 -49.811 1.00 81.56 285 SER A N 1
ATOM 2212 C CA . SER A 1 285 ? 43.419 -9.782 -50.377 1.00 81.56 285 SER A CA 1
ATOM 2213 C C . SER A 1 285 ? 43.173 -8.281 -50.311 1.00 81.56 285 SER A C 1
ATOM 2215 O O . SER A 1 285 ? 42.915 -7.754 -49.233 1.00 81.56 285 SER A O 1
ATOM 2217 N N . GLU A 1 286 ? 43.158 -7.628 -51.470 1.00 83.56 286 GLU A N 1
ATOM 2218 C CA . GLU A 1 286 ? 42.868 -6.196 -51.628 1.00 83.56 286 GLU A CA 1
ATOM 2219 C C . GLU A 1 286 ? 41.459 -5.813 -51.139 1.00 83.56 286 GLU A C 1
ATOM 2221 O O . GLU A 1 286 ? 41.308 -4.851 -50.391 1.00 83.56 286 GLU A O 1
ATOM 2226 N N . ASP A 1 287 ? 40.439 -6.620 -51.454 1.00 85.25 287 ASP A N 1
ATOM 2227 C CA . ASP A 1 287 ? 39.040 -6.349 -51.077 1.00 85.25 287 ASP A CA 1
ATOM 2228 C C . ASP A 1 287 ? 38.831 -6.187 -49.563 1.00 85.25 287 ASP A C 1
ATOM 2230 O O . ASP A 1 287 ? 37.952 -5.450 -49.113 1.00 85.25 287 ASP A O 1
ATOM 2234 N N . LEU A 1 288 ? 39.636 -6.886 -48.761 1.00 86.19 288 LEU A N 1
ATOM 2235 C CA . LEU A 1 288 ? 39.536 -6.864 -47.305 1.00 86.19 288 LEU A CA 1
ATOM 2236 C C . LEU A 1 288 ? 40.175 -5.588 -46.734 1.00 86.19 288 LEU A C 1
ATOM 2238 O O . LEU A 1 288 ? 39.599 -4.958 -45.846 1.00 86.19 288 LEU A O 1
ATOM 2242 N N . TRP A 1 289 ? 41.299 -5.153 -47.308 1.00 86.31 289 TRP A N 1
ATOM 2243 C CA . TRP A 1 289 ? 41.932 -3.874 -46.982 1.00 86.31 289 TRP A CA 1
ATOM 2244 C C . TRP A 1 289 ? 41.062 -2.680 -47.393 1.00 86.31 289 TRP A C 1
ATOM 2246 O O . TRP A 1 289 ? 40.917 -1.737 -46.616 1.00 86.31 289 TRP A O 1
ATOM 2256 N N . LEU A 1 290 ? 40.401 -2.743 -48.553 1.00 86.50 290 LEU A N 1
ATOM 2257 C CA . LEU A 1 290 ? 39.457 -1.708 -48.992 1.00 86.50 290 LEU A CA 1
ATOM 2258 C C . LEU A 1 290 ? 38.254 -1.583 -48.046 1.00 86.50 290 LEU A C 1
ATOM 2260 O O . LEU A 1 290 ? 37.866 -0.472 -47.673 1.00 86.50 290 LEU A O 1
ATOM 2264 N N . GLU A 1 291 ? 37.683 -2.710 -47.608 1.00 84.44 291 GLU A N 1
ATOM 2265 C CA . GLU A 1 291 ? 36.581 -2.689 -46.641 1.00 84.44 291 GLU A CA 1
ATOM 2266 C C . GLU A 1 291 ? 37.049 -2.192 -45.258 1.00 84.44 291 GLU A C 1
ATOM 2268 O O . GLU A 1 291 ? 36.310 -1.482 -44.575 1.00 84.44 291 GLU A O 1
ATOM 2273 N N . SER A 1 292 ? 38.294 -2.485 -44.865 1.00 84.31 292 SER A N 1
ATOM 2274 C CA . SER A 1 292 ? 38.912 -1.947 -43.644 1.00 84.31 292 SER A CA 1
ATOM 2275 C C . SER A 1 292 ? 38.994 -0.420 -43.677 1.00 84.31 292 SER A C 1
ATOM 2277 O O . SER A 1 292 ? 38.484 0.258 -42.781 1.00 84.31 292 SER A O 1
ATOM 2279 N N . VAL A 1 293 ? 39.538 0.144 -44.758 1.00 87.38 293 VAL A N 1
ATOM 2280 C CA . VAL A 1 293 ? 39.648 1.598 -44.957 1.00 87.38 293 VAL A CA 1
ATOM 2281 C C . VAL A 1 293 ? 38.278 2.281 -44.900 1.00 87.38 293 VAL A C 1
ATOM 2283 O O . VAL A 1 293 ? 38.164 3.369 -44.340 1.00 87.38 293 VAL A O 1
ATOM 2286 N N . ARG A 1 294 ? 37.224 1.636 -45.415 1.00 88.56 294 ARG A N 1
ATOM 2287 C CA . ARG A 1 294 ? 35.850 2.158 -45.357 1.00 88.56 294 ARG A CA 1
ATOM 2288 C C . ARG A 1 294 ? 35.273 2.186 -43.936 1.00 88.56 294 ARG A C 1
ATOM 2290 O O . ARG A 1 294 ? 34.555 3.123 -43.597 1.00 88.56 294 ARG A O 1
ATOM 2297 N N . LEU A 1 295 ? 35.518 1.151 -43.130 1.00 85.94 295 LEU A N 1
ATOM 2298 C CA . LEU A 1 295 ? 34.918 1.013 -41.793 1.00 85.94 295 LEU A CA 1
ATOM 2299 C C . LEU A 1 295 ? 35.642 1.824 -40.713 1.00 85.94 295 LEU A C 1
ATOM 2301 O O . LEU A 1 295 ? 35.061 2.129 -39.666 1.00 85.94 295 LEU A O 1
ATOM 2305 N N . HIS A 1 296 ? 36.913 2.141 -40.935 1.00 87.06 296 HIS A N 1
ATOM 2306 C CA . HIS A 1 296 ? 37.734 2.894 -40.001 1.00 87.06 296 HIS A CA 1
ATOM 2307 C C . HIS A 1 296 ? 37.571 4.415 -40.174 1.00 87.06 296 HIS A C 1
ATOM 2309 O O . HIS A 1 296 ? 37.452 4.903 -41.296 1.00 87.06 296 HIS A O 1
ATOM 2315 N N . PRO A 1 297 ? 37.596 5.206 -39.079 1.00 86.62 297 PRO A N 1
ATOM 2316 C CA . PRO A 1 297 ? 37.710 6.659 -39.172 1.00 86.62 297 PRO A CA 1
ATOM 2317 C C . PRO A 1 297 ? 38.902 7.079 -40.051 1.00 86.62 297 PRO A C 1
ATOM 2319 O O . PRO A 1 297 ? 39.929 6.387 -40.043 1.00 86.62 297 PRO A O 1
ATOM 2322 N N . PRO A 1 298 ? 38.815 8.220 -40.761 1.00 76.69 298 PRO A N 1
ATOM 2323 C CA . PRO A 1 298 ? 39.759 8.596 -41.818 1.00 76.69 298 PRO A CA 1
ATOM 2324 C C . PRO A 1 298 ? 41.215 8.700 -41.343 1.00 76.69 298 PRO A C 1
ATOM 2326 O O . PRO A 1 298 ? 42.132 8.442 -42.119 1.00 76.69 298 PRO A O 1
ATOM 2329 N N . ASP A 1 299 ? 41.443 9.026 -40.071 1.00 80.94 299 ASP A N 1
ATOM 2330 C CA . ASP A 1 299 ? 42.789 9.117 -39.497 1.00 80.94 299 ASP A CA 1
ATOM 2331 C C . ASP A 1 299 ? 43.426 7.735 -39.305 1.00 80.94 299 ASP A C 1
ATOM 2333 O O . ASP A 1 299 ? 44.588 7.526 -39.645 1.00 80.94 299 ASP A O 1
ATOM 2337 N N . THR A 1 300 ? 42.646 6.757 -38.834 1.00 80.31 300 THR A N 1
ATOM 2338 C CA . THR A 1 300 ? 43.096 5.362 -38.698 1.00 80.31 300 THR A CA 1
ATOM 2339 C C . THR A 1 300 ? 43.161 4.638 -40.039 1.00 80.31 300 THR A C 1
ATOM 2341 O O . THR A 1 300 ? 44.037 3.806 -40.246 1.00 80.31 300 THR A O 1
ATOM 2344 N N . ALA A 1 301 ? 42.283 4.992 -40.979 1.00 75.38 301 ALA A N 1
ATOM 2345 C CA . ALA A 1 301 ? 42.253 4.408 -42.313 1.00 75.38 301 ALA A CA 1
ATOM 2346 C C . ALA A 1 301 ? 43.524 4.739 -43.118 1.00 75.38 301 ALA A C 1
ATOM 2348 O O . ALA A 1 301 ? 44.031 3.892 -43.847 1.00 75.38 301 ALA A O 1
ATOM 2349 N N . LYS A 1 302 ? 44.091 5.941 -42.934 1.00 74.56 302 LYS A N 1
ATOM 2350 C CA . LYS A 1 302 ? 45.384 6.324 -43.527 1.00 74.56 302 LYS A CA 1
ATOM 2351 C C . LYS A 1 302 ? 46.552 5.504 -42.985 1.00 74.56 302 LYS A C 1
ATOM 2353 O O . LYS A 1 302 ? 47.484 5.243 -43.731 1.00 74.56 302 LYS A O 1
ATOM 2358 N N . ALA A 1 303 ? 46.534 5.128 -41.707 1.00 75.44 303 ALA A N 1
ATOM 2359 C CA . ALA A 1 303 ? 47.579 4.275 -41.140 1.00 75.44 303 ALA A CA 1
ATOM 2360 C C . ALA A 1 303 ? 47.516 2.861 -41.739 1.00 75.44 303 ALA A C 1
ATOM 2362 O O . ALA A 1 303 ? 48.539 2.329 -42.142 1.00 75.44 303 ALA A O 1
ATOM 2363 N N . ILE A 1 304 ? 46.303 2.321 -41.878 1.00 73.06 304 ILE A N 1
ATOM 2364 C CA . ILE A 1 304 ? 46.031 0.992 -42.446 1.00 73.06 304 ILE A CA 1
ATOM 2365 C C . ILE A 1 304 ? 46.370 0.926 -43.945 1.00 73.06 304 ILE A C 1
ATOM 2367 O O . ILE A 1 304 ? 46.868 -0.086 -44.409 1.00 73.06 304 ILE A O 1
ATOM 2371 N N . GLY A 1 305 ? 46.117 1.990 -44.716 1.00 62.81 305 GLY A N 1
ATOM 2372 C CA . GLY A 1 305 ? 46.414 2.020 -46.157 1.00 62.81 305 GLY A CA 1
ATOM 2373 C C . GLY A 1 305 ? 47.883 2.273 -46.525 1.00 62.81 305 GLY A C 1
ATOM 2374 O O . GLY A 1 305 ? 48.197 2.296 -47.712 1.00 62.81 305 GLY A O 1
ATOM 2375 N N . ASN A 1 306 ? 48.754 2.524 -45.541 1.00 60.09 306 ASN A N 1
ATOM 2376 C CA . ASN A 1 306 ? 50.192 2.746 -45.739 1.00 60.09 306 ASN A CA 1
ATOM 2377 C C . ASN A 1 306 ? 51.056 1.519 -45.369 1.00 60.09 306 ASN A C 1
ATOM 2379 O O . ASN A 1 306 ? 52.274 1.588 -45.548 1.00 60.09 306 ASN A O 1
ATOM 2383 N N . GLU A 1 307 ? 50.453 0.445 -44.842 1.00 52.53 307 GLU A N 1
ATOM 2384 C CA . GLU A 1 307 ? 51.083 -0.873 -44.623 1.00 52.53 307 GLU A CA 1
ATOM 2385 C C . GLU A 1 307 ? 50.891 -1.796 -45.834 1.00 52.53 307 GLU A C 1
ATOM 2387 O O . GLU A 1 307 ? 51.844 -2.551 -46.139 1.00 52.53 307 GLU A O 1
#

pLDDT: mean 74.92, std 20.06, range [29.84, 95.5]

Mean predicted aligned error: 22.0 Å

Solvent-accessible surface area (backbone atoms only — not comparable to full-atom values): 19976 Å² total; per-residue (Å²): 140,77,79,78,92,71,77,87,72,79,76,60,92,80,51,73,70,53,53,56,46,49,52,52,51,51,50,50,52,51,58,66,45,54,83,50,35,68,62,51,52,50,52,51,48,53,49,52,50,51,45,42,71,78,54,54,54,72,71,62,74,43,44,64,59,57,58,57,55,70,72,60,49,71,67,58,63,72,60,57,75,72,82,72,66,86,75,48,69,73,77,72,58,79,71,67,88,76,85,65,85,80,61,67,65,58,58,51,44,51,55,42,61,75,50,68,84,65,82,84,78,91,76,85,83,75,91,77,90,81,79,95,82,80,83,90,80,86,87,78,80,100,72,91,80,82,89,71,88,82,86,85,80,87,84,81,86,83,90,83,87,82,90,85,86,86,84,87,75,88,79,76,96,63,94,67,78,88,69,81,77,60,62,64,59,57,50,49,55,50,50,55,54,48,50,53,53,48,47,61,53,48,74,72,52,81,87,77,84,81,80,55,70,66,60,53,51,50,53,56,60,69,68,55,73,87,72,81,66,59,71,67,56,53,52,51,50,51,53,52,39,52,50,49,40,69,77,38,65,82,42,64,67,44,36,51,53,46,22,52,53,28,45,71,73,67,40,50,70,58,19,45,55,46,33,52,59,39,39,76,61,36,81,85,49,63,72,51,55,54,52,41,41,68,67,37,59,73,75,59,19,56,58,64,74,72,112

Nearest PDB structures (foldseek):
  8y6o-assembly1_G  TM=8.512E-01  e=7.495E-20  Homo sapiens
  8r08-assembly1_N  TM=8.559E-01  e=1.189E-19  Homo sapiens
  6qx9-assembly1_5J  TM=7.976E-01  e=1.887E-19  Homo sapiens
  8h6j-assembly1_4G  TM=8.038E-01  e=7.538E-19  Homo sapiens
  8h6e-assembly1_4G  TM=7.159E-01  e=1.267E-18  Homo sapiens

InterPro domains:
  IPR010491 PRP1 splicing factor, N-terminal [PF06424] (1-89)
  IPR011990 Tetratricopeptide-like helical domain superfamily [G3DSA:1.25.40.10] (221-296)
  IPR011990 Tetratricopeptide-like helical domain superfamily [SSF48452] (232-292)
  IPR045075 Pre-mRNA-splicing factor Syf1-like [PTHR11246] (16-302)

Foldseek 3Di:
DDDPPDDPCPPDDQDPVNVVVVVVVVVVVVVVCVVCVVVVVVVVVVVVVVCCVVPPDPCVVCVVVVVVVVVQDVVNVVVPDDPPPPPPPVVVPPPPVPDDPDDCVVVVVVVVVVVVPDDDDPPPDDDDDDDDDDDDDDDDDDDDDDPPDDDDDDDDDDDDDDDDDDDDDDDDPDDDDCPPPPVVVVVVVVVVVVVVVVVVVVVVDPDDDDDDPVVVVVVVVVPPQPLDDPPVVLVVQLVVLVVVCVVCVADLVSLVSNLVSCVSVVNLVVSLVSLVSSCVSHVPDPVSLVSNLVSDDVVVSVVSVVD

Secondary structure (DSSP, 8-state):
---SSS-TTTTS---HHHHHHHHHHHHHHHHHHHTTHHHHHHHHHHHHHHHHHHS--HHHHTHHHHHHGGGS-HHHHHTPPP---TT-TTTT-------PPPPHHHHHHHHHHTTTTS---TT-----------------SS----------------------------------------HHHHHHHHHHHHHHHHHHHHTT-TT-----HHHHHHHHHHTS-S----HHHHHHHHHHHHHHHHH-TT-HHHHHHHHHHHHHTT-HHHHHHHHHHHHHH-TT-HHHHHHHHHHS-HHHHHHHTT-

Radius of gyration: 46.41 Å; Cα contacts (8 Å, |Δi|>4): 78; chains: 1; bounding box: 94×86×116 Å

Sequence (307 aa):
FEGYGGSLFSKDPYDKDDEEADEIYSAVDSRIDERRKEYREKKYKEAIEKYRKERPKIQQEFSDLKRQLSNVSEAEWSAIPEVGDIRNKAKRNPRADKITPVPDSIIASAMSYGQMSSQMDSRIQSGLLTPMGSGITSTFNGMTSTYGSGFMSTLSGIKSGLLTPGWKTGIQSGSSSSADLDLRKIGQARNAIMDIKLNQVSDSVTGQTVVDPKGYLTDLQSMIPQYGGDINDIKKARLLLKSVRETNPRHPPAWIASARLEEVVGKLQVARNLIIEGCDRNPKSEDLWLESVRLHPPDTAKAIGNE

Organism: NCBI:txid387005